Protein AF-0000000065840016 (afdb_homodimer)

Sequence (362 aa):
DKIPDFVVPGKCASVDRNKLWAEQTPNRNSYAGVWYQFALTNNPYQLIEKCVRNEYSFDGKQFVIKSTGIAYDGNLLKRNGKLYPNPFGEPHLSIDYENSFAAPLVILETDYSNYACLYSCIDYNFGYHSDFSFIFSRSANLADQYVKKCEAAFKNINVDTTRFVKTVQGSSCPYDTQKTLDKIPDFVVPGKCASVDRNKLWAEQTPNRNSYAGVWYQFALTNNPYQLIEKCVRNEYSFDGKQFVIKSTGIAYDGNLLKRNGKLYPNPFGEPHLSIDYENSFAAPLVILETDYSNYACLYSCIDYNFGYHSDFSFIFSRSANLADQYVKKCEAAFKNINVDTTRFVKTVQGSSCPYDTQKTL

Organism: Homarus gammarus (NCBI:txid6707)

Structure (mmCIF, N/CA/C/O backbone):
data_AF-0000000065840016-model_v1
#
loop_
_entity.id
_entity.type
_entity.pdbx_description
1 polymer 'Crustacyanin-C1 subunit'
#
loop_
_atom_site.group_PDB
_atom_site.id
_atom_site.type_symbol
_atom_site.label_atom_id
_atom_site.label_alt_id
_atom_site.label_comp_id
_atom_site.label_asym_id
_atom_site.label_entity_id
_atom_site.label_seq_id
_atom_site.pdbx_PDB_ins_code
_atom_site.Cartn_x
_atom_site.Cartn_y
_atom_site.Cartn_z
_atom_site.occupancy
_atom_site.B_iso_or_equiv
_atom_site.auth_seq_id
_atom_site.auth_comp_id
_atom_site.auth_asym_id
_atom_site.auth_atom_id
_atom_site.pdbx_PDB_model_num
ATOM 1 N N . ASP A 1 1 ? 23.859 -0.694 8.914 1 37.53 1 ASP A N 1
ATOM 2 C CA . ASP A 1 1 ? 23.625 0.747 8.93 1 37.53 1 ASP A CA 1
ATOM 3 C C . ASP A 1 1 ? 22.547 1.143 7.922 1 37.53 1 ASP A C 1
ATOM 5 O O . ASP A 1 1 ? 22.328 2.33 7.672 1 37.53 1 ASP A O 1
ATOM 9 N N . LYS A 1 2 ? 22.188 0.097 6.707 1 53.78 2 LYS A N 1
ATOM 10 C CA . LYS A 1 2 ? 21.641 0.191 5.359 1 53.78 2 LYS A CA 1
ATOM 11 C C . LYS A 1 2 ? 20.109 0.14 5.383 1 53.78 2 LYS A C 1
ATOM 13 O O . LYS A 1 2 ? 19.469 -0.022 4.34 1 53.78 2 LYS A O 1
ATOM 18 N N . ILE A 1 3 ? 19.484 -0.016 6.637 1 63.47 3 ILE A N 1
ATOM 19 C CA . ILE A 1 3 ? 18.031 -0.005 6.609 1 63.47 3 ILE A CA 1
ATOM 20 C C . ILE A 1 3 ? 17.531 1.427 6.438 1 63.47 3 ILE A C 1
ATOM 22 O O . ILE A 1 3 ? 17.953 2.334 7.148 1 63.47 3 ILE A O 1
ATOM 26 N N . PRO A 1 4 ? 16.625 1.56 5.488 1 73.5 4 PRO A N 1
ATOM 27 C CA . PRO A 1 4 ? 16.094 2.914 5.363 1 73.5 4 PRO A CA 1
ATOM 28 C C . PRO A 1 4 ? 15.508 3.441 6.672 1 73.5 4 PRO A C 1
ATOM 30 O O . PRO A 1 4 ? 15.008 2.662 7.484 1 73.5 4 PRO A O 1
ATOM 33 N N . ASP A 1 5 ? 15.602 4.734 6.906 1 75.12 5 ASP A N 1
ATOM 34 C CA . ASP A 1 5 ? 15.172 5.352 8.156 1 75.12 5 ASP A CA 1
ATOM 35 C C . ASP A 1 5 ? 13.664 5.215 8.352 1 75.12 5 ASP A C 1
ATOM 37 O O . ASP A 1 5 ? 13.156 5.41 9.461 1 75.12 5 ASP A O 1
ATOM 41 N N . PHE A 1 6 ? 12.984 4.887 7.297 1 79.5 6 PHE A N 1
ATOM 42 C CA . PHE A 1 6 ? 11.547 4.734 7.434 1 79.5 6 PHE A CA 1
ATOM 43 C C . PHE A 1 6 ? 11.188 3.326 7.898 1 79.5 6 PHE A C 1
ATOM 45 O O . PHE A 1 6 ? 10.031 3.041 8.195 1 79.5 6 PHE A O 1
ATOM 52 N N . VAL A 1 7 ? 12.133 2.48 7.938 1 78.75 7 VAL A N 1
ATOM 53 C CA . VAL A 1 7 ? 11.961 1.15 8.516 1 78.75 7 VAL A CA 1
ATOM 54 C C . VAL A 1 7 ? 12.492 1.137 9.945 1 78.75 7 VAL A C 1
ATOM 56 O O . VAL A 1 7 ? 13.68 1.376 10.18 1 78.75 7 VAL A O 1
ATOM 59 N N . VAL A 1 8 ? 11.625 0.932 10.852 1 81.38 8 VAL A N 1
ATOM 60 C CA . VAL A 1 8 ? 11.922 1.065 12.273 1 81.38 8 VAL A CA 1
ATOM 61 C C . VAL A 1 8 ? 11.664 -0.264 12.977 1 81.38 8 VAL A C 1
ATOM 63 O O . VAL A 1 8 ? 10.711 -0.972 12.656 1 81.38 8 VAL A O 1
ATOM 66 N N . PRO A 1 9 ? 12.5 -0.59 13.867 1 83.56 9 PRO A N 1
ATOM 67 C CA . PRO A 1 9 ? 12.266 -1.834 14.609 1 83.56 9 PRO A CA 1
ATOM 68 C C . PRO A 1 9 ? 10.992 -1.784 15.453 1 83.56 9 PRO A C 1
ATOM 70 O O . PRO A 1 9 ? 10.648 -0.729 15.992 1 83.56 9 PRO A O 1
ATOM 73 N N . GLY A 1 10 ? 10.398 -2.957 15.625 1 85.75 10 GLY A N 1
ATOM 74 C CA . GLY A 1 10 ? 9.195 -3.068 16.422 1 85.75 10 GLY A CA 1
ATOM 75 C C . GLY A 1 10 ? 7.922 -3.031 15.609 1 85.75 10 GLY A C 1
ATOM 76 O O . GLY A 1 10 ? 7.957 -3.209 14.391 1 85.75 10 GLY A O 1
ATOM 77 N N . LYS A 1 11 ? 6.777 -2.889 16.266 1 86.5 11 LYS A N 1
ATOM 78 C CA . LYS A 1 11 ? 5.461 -2.883 15.633 1 86.5 11 LYS A CA 1
ATOM 79 C C . LYS A 1 11 ? 4.887 -1.47 15.57 1 86.5 11 LYS A C 1
ATOM 81 O O . LYS A 1 11 ? 5.363 -0.571 16.266 1 86.5 11 LYS A O 1
ATOM 86 N N . CYS A 1 12 ? 3.965 -1.289 14.75 1 90.81 12 CYS A N 1
ATOM 87 C CA . CYS A 1 12 ? 3.254 -0.017 14.688 1 90.81 12 CYS A CA 1
ATOM 88 C C . CYS A 1 12 ? 2.729 0.386 16.062 1 90.81 12 CYS A C 1
ATOM 90 O O . CYS A 1 12 ? 2.357 -0.472 16.859 1 90.81 12 CYS A O 1
ATOM 92 N N . ALA A 1 13 ? 2.709 1.704 16.25 1 86.94 13 ALA A N 1
ATOM 93 C CA . ALA A 1 13 ? 2.158 2.26 17.484 1 86.94 13 ALA A CA 1
ATOM 94 C C . ALA A 1 13 ? 0.701 1.849 17.656 1 86.94 13 ALA A C 1
ATOM 96 O O . ALA A 1 13 ? -0.044 1.725 16.688 1 86.94 13 ALA A O 1
ATOM 97 N N . SER A 1 14 ? 0.405 1.699 18.906 1 87.38 14 SER A N 1
ATOM 98 C CA . SER A 1 14 ? -0.992 1.424 19.219 1 87.38 14 SER A CA 1
ATOM 99 C C . SER A 1 14 ? -1.82 2.705 19.234 1 87.38 14 SER A C 1
ATOM 101 O O . SER A 1 14 ? -1.507 3.648 19.953 1 87.38 14 SER A O 1
ATOM 103 N N . VAL A 1 15 ? -2.719 2.809 18.359 1 93.94 15 VAL A N 1
ATOM 104 C CA . VAL A 1 15 ? -3.633 3.943 18.281 1 93.94 15 VAL A CA 1
ATOM 105 C C . VAL A 1 15 ? -5.066 3.465 18.484 1 93.94 15 VAL A C 1
ATOM 107 O O . VAL A 1 15 ? -5.422 2.354 18.094 1 93.94 15 VAL A O 1
ATOM 110 N N . ASP A 1 16 ? -5.797 4.227 19.266 1 95 16 ASP A N 1
ATOM 111 C CA . ASP A 1 16 ? -7.211 3.904 19.438 1 95 16 ASP A CA 1
ATOM 112 C C . ASP A 1 16 ? -8.008 4.254 18.188 1 95 16 ASP A C 1
ATOM 114 O O . ASP A 1 16 ? -8.727 5.258 18.156 1 95 16 ASP A O 1
ATOM 118 N N . ARG A 1 17 ? -8.07 3.447 17.266 1 94.44 17 ARG A N 1
ATOM 119 C CA . ARG A 1 17 ? -8.664 3.699 15.953 1 94.44 17 ARG A CA 1
ATOM 120 C C . ARG A 1 17 ? -10.172 3.871 16.062 1 94.44 17 ARG A C 1
ATOM 122 O O . ARG A 1 17 ? -10.766 4.656 15.312 1 94.44 17 ARG A O 1
ATOM 129 N N . ASN A 1 18 ? -10.719 3.156 16.938 1 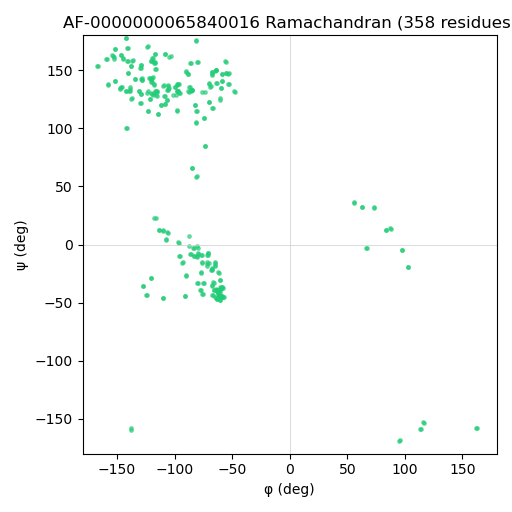96.25 18 ASN A N 1
ATOM 130 C CA . ASN A 1 18 ? -12.164 3.285 17.109 1 96.25 18 ASN A CA 1
ATOM 131 C C . ASN A 1 18 ? -12.555 4.68 17.578 1 96.25 18 ASN A C 1
ATOM 133 O O . ASN A 1 18 ? -13.484 5.285 17.062 1 96.25 18 ASN A O 1
ATOM 137 N N . LYS A 1 19 ? -11.867 5.137 18.531 1 96.88 19 LYS A N 1
ATOM 138 C CA . LYS A 1 19 ? -12.117 6.488 19.031 1 96.88 19 LYS A CA 1
ATOM 139 C C . LYS A 1 19 ? -11.906 7.527 17.938 1 96.88 19 LYS A C 1
ATOM 141 O O . LYS A 1 19 ? -12.742 8.406 17.734 1 96.88 19 LYS A O 1
ATOM 146 N N . LEU A 1 20 ? -10.82 7.395 17.266 1 96.5 20 LEU A N 1
ATOM 147 C CA . LEU A 1 20 ? -10.492 8.352 16.219 1 96.5 20 LEU A CA 1
ATOM 148 C C . LEU A 1 20 ? -11.531 8.312 15.102 1 96.5 20 LEU A C 1
ATOM 150 O O . LEU A 1 20 ? -11.906 9.352 14.562 1 96.5 20 LEU A O 1
ATOM 154 N N . TRP A 1 21 ? -11.961 7.117 14.781 1 96.06 21 TRP A N 1
ATOM 155 C CA . TRP A 1 21 ? -12.977 6.926 13.75 1 96.06 21 TRP A CA 1
ATOM 156 C C . TRP A 1 21 ? -14.281 7.613 14.133 1 96.06 21 TRP A C 1
ATOM 158 O O . TRP A 1 21 ? -14.883 8.312 13.312 1 96.06 21 TRP A O 1
ATOM 168 N N . ALA A 1 22 ? -14.656 7.48 15.336 1 96.38 22 ALA A N 1
ATOM 169 C CA . ALA A 1 22 ? -15.891 8.07 15.836 1 96.38 22 ALA A CA 1
ATOM 170 C C . ALA A 1 22 ? -15.812 9.602 15.828 1 96.38 22 ALA A C 1
ATOM 172 O O . ALA A 1 22 ? -16.812 10.281 15.602 1 96.38 22 ALA A O 1
ATOM 173 N N . GLU A 1 23 ? -14.695 10.102 16.031 1 95.06 23 GLU A N 1
ATOM 174 C CA . GLU A 1 23 ? -14.492 11.547 16.062 1 95.06 23 GLU A CA 1
ATOM 175 C C . GLU A 1 23 ? -14.469 12.133 14.656 1 95.06 23 GLU A C 1
ATOM 177 O O . GLU A 1 23 ? -14.992 13.227 14.43 1 95.06 23 GLU A O 1
ATOM 182 N N . GLN A 1 24 ? -13.867 11.43 13.773 1 93.44 24 GLN A N 1
ATOM 183 C CA . GLN A 1 24 ? -13.648 11.984 12.438 1 93.44 24 GLN A CA 1
ATOM 184 C C . GLN A 1 24 ? -14.914 11.867 11.586 1 93.44 24 GLN A C 1
ATOM 186 O O . GLN A 1 24 ? -15.148 12.688 10.703 1 93.44 24 GLN A O 1
ATOM 191 N N . THR A 1 25 ? -15.711 10.805 11.781 1 93.94 25 THR A N 1
ATOM 192 C CA . THR A 1 25 ? -16.797 10.445 10.875 1 93.94 25 THR A CA 1
ATOM 193 C C . THR A 1 25 ? -17.812 11.586 10.773 1 93.94 25 THR A C 1
ATOM 195 O O . THR A 1 25 ? -18.141 12.023 9.672 1 93.94 25 THR A O 1
ATOM 198 N N . PRO A 1 26 ? -18.219 12.227 11.867 1 94.44 26 PRO A N 1
ATOM 199 C CA . PRO A 1 26 ? -19.203 13.312 11.758 1 94.44 26 PRO A CA 1
ATOM 200 C C . PRO A 1 26 ? -18.578 14.609 11.25 1 94.44 26 PRO A C 1
ATOM 202 O O . PRO A 1 26 ? -19.312 15.547 10.906 1 94.44 26 PRO A O 1
ATOM 205 N N . ASN A 1 27 ? -17.281 14.68 11.148 1 95.62 27 ASN A N 1
ATOM 206 C CA . ASN A 1 27 ? -16.609 15.938 10.844 1 95.62 27 ASN A CA 1
ATOM 207 C C . ASN A 1 27 ? -15.93 15.891 9.484 1 95.62 27 ASN A C 1
ATOM 209 O O . ASN A 1 27 ? -15.094 16.75 9.172 1 95.62 27 ASN A O 1
ATOM 213 N N . ARG A 1 28 ? -16.203 14.922 8.664 1 95.25 28 ARG A N 1
ATOM 214 C CA . ARG A 1 28 ? -15.539 14.734 7.379 1 95.25 28 ARG A CA 1
ATOM 215 C C . ARG A 1 28 ? -15.742 15.945 6.473 1 95.25 28 ARG A C 1
ATOM 217 O O . ARG A 1 28 ? -14.82 16.359 5.773 1 95.25 28 ARG A O 1
ATOM 224 N N . ASN A 1 29 ? -16.922 16.5 6.551 1 96 29 ASN A N 1
ATOM 225 C CA . ASN A 1 29 ? -17.172 17.688 5.75 1 96 29 ASN A CA 1
ATOM 226 C C . ASN A 1 29 ? -16.266 18.844 6.172 1 96 29 ASN A C 1
ATOM 228 O O . ASN A 1 29 ? -15.797 19.609 5.328 1 96 29 ASN A O 1
ATOM 232 N N . SER A 1 30 ? -16.078 18.938 7.441 1 96.62 30 SER A N 1
ATOM 233 C CA . SER A 1 30 ? -15.258 20.031 7.965 1 96.62 30 SER A CA 1
ATOM 234 C C . SER A 1 30 ? -13.797 19.859 7.566 1 96.62 30 SER A C 1
ATOM 236 O O . SER A 1 30 ? -13.031 20.812 7.57 1 96.62 30 SER A O 1
ATOM 238 N N . TYR A 1 31 ? -13.414 18.672 7.258 1 97.62 31 TYR A N 1
ATOM 239 C CA . TYR A 1 31 ? -12.031 18.406 6.879 1 97.62 31 TYR A CA 1
ATOM 240 C C . TYR A 1 31 ? -11.766 18.859 5.445 1 97.62 31 TYR A C 1
ATOM 242 O O . TYR A 1 31 ? -10.617 19.094 5.062 1 97.62 31 TYR A O 1
ATOM 250 N N . ALA A 1 32 ? -12.797 18.938 4.652 1 97.81 32 ALA A N 1
ATOM 251 C CA . ALA A 1 32 ? -12.648 19.344 3.256 1 97.81 32 ALA A CA 1
ATOM 252 C C . ALA A 1 32 ? -11.969 20.703 3.152 1 97.81 32 ALA A C 1
ATOM 254 O O . ALA A 1 32 ? -11.953 21.469 4.117 1 97.81 32 ALA A O 1
ATOM 255 N N . GLY A 1 33 ? -11.367 20.984 1.983 1 97.88 33 GLY A N 1
ATOM 256 C CA . GLY A 1 33 ? -10.664 22.234 1.747 1 97.88 33 GLY A CA 1
ATOM 257 C C . GLY A 1 33 ? -9.164 22.047 1.583 1 97.88 33 GLY A C 1
ATOM 258 O O . GLY A 1 33 ? -8.703 20.953 1.249 1 97.88 33 GLY A O 1
ATOM 259 N N . VAL A 1 34 ? -8.453 23.125 1.812 1 98.25 34 VAL A N 1
ATOM 260 C CA . VAL A 1 34 ? -7.031 23.141 1.494 1 98.25 34 VAL A CA 1
ATOM 261 C C . VAL A 1 34 ? -6.215 22.906 2.764 1 98.25 34 VAL A C 1
ATOM 263 O O . VAL A 1 34 ? -6.516 23.469 3.816 1 98.25 34 VAL A O 1
ATOM 266 N N . TRP A 1 35 ? -5.258 22.078 2.645 1 98.56 35 TRP A N 1
ATOM 267 C CA . TRP A 1 35 ? -4.27 21.828 3.688 1 98.56 35 TRP A CA 1
ATOM 268 C C . TRP A 1 35 ? -2.852 21.922 3.133 1 98.56 35 TRP A C 1
ATOM 270 O O . TRP A 1 35 ? -2.531 21.297 2.117 1 98.56 35 TRP A O 1
ATOM 280 N N . TYR A 1 36 ? -2.012 22.703 3.807 1 98.62 36 TYR A N 1
ATOM 281 C CA . TYR A 1 36 ? -0.587 22.781 3.506 1 98.62 36 TYR A CA 1
ATOM 282 C C . TYR A 1 36 ? 0.213 21.844 4.402 1 98.62 36 TYR A C 1
ATOM 284 O O . TYR A 1 36 ? 0.02 21.828 5.621 1 98.62 36 TYR A O 1
ATOM 292 N N . GLN A 1 37 ? 1.059 21.078 3.734 1 98.69 37 GLN A N 1
ATOM 293 C CA . GLN A 1 37 ? 1.922 20.25 4.566 1 98.69 37 GLN A CA 1
ATOM 294 C C . GLN A 1 37 ? 2.959 21.094 5.301 1 98.69 37 GLN A C 1
ATOM 296 O O . GLN A 1 37 ? 3.721 21.828 4.676 1 98.69 37 GLN A O 1
ATOM 301 N N . PHE A 1 38 ? 2.977 21.016 6.609 1 98.44 38 PHE A N 1
ATOM 302 C CA . PHE A 1 38 ? 3.914 21.766 7.434 1 98.44 38 PHE A CA 1
ATOM 303 C C . PHE A 1 38 ? 5.188 20.953 7.676 1 98.44 38 PHE A C 1
ATOM 305 O O . PHE A 1 38 ? 6.293 21.484 7.566 1 98.44 38 PHE A O 1
ATOM 312 N N . ALA A 1 39 ? 4.984 19.703 7.973 1 98.12 39 ALA A N 1
ATOM 313 C CA . ALA A 1 39 ? 6.102 18.812 8.258 1 98.12 39 ALA A CA 1
ATOM 314 C C . ALA A 1 39 ? 5.691 17.344 8.078 1 98.12 39 ALA A C 1
ATOM 316 O O . ALA A 1 39 ? 4.5 17.031 8.07 1 98.12 39 ALA A O 1
ATOM 317 N N . LEU A 1 40 ? 6.672 16.5 7.895 1 97.62 40 LEU A N 1
ATOM 318 C CA . LEU A 1 40 ? 6.453 15.055 7.832 1 97.62 40 LEU A CA 1
ATOM 319 C C . LEU A 1 40 ? 7.703 14.297 8.273 1 97.62 40 LEU A C 1
ATOM 321 O O . LEU A 1 40 ? 8.789 14.875 8.359 1 97.62 40 LEU A O 1
ATOM 325 N N . THR A 1 41 ? 7.547 13.078 8.617 1 95.31 41 THR A N 1
ATOM 326 C CA . THR A 1 41 ? 8.695 12.18 8.695 1 95.31 41 THR A CA 1
ATOM 327 C C . THR A 1 41 ? 9.07 11.656 7.312 1 95.31 41 THR A C 1
ATOM 329 O O . THR A 1 41 ? 8.242 11.648 6.398 1 95.31 41 THR A O 1
ATOM 332 N N . ASN A 1 42 ? 10.297 11.242 7.156 1 90.81 42 ASN A N 1
ATOM 333 C CA . ASN A 1 42 ? 10.742 10.789 5.844 1 90.81 42 ASN A CA 1
ATOM 334 C C . ASN A 1 42 ? 9.75 9.805 5.227 1 90.81 42 ASN A C 1
ATOM 336 O O . ASN A 1 42 ? 9.32 8.859 5.883 1 90.81 42 ASN A O 1
ATOM 340 N N . ASN A 1 43 ? 9.445 10.094 3.986 1 91.81 43 ASN A N 1
ATOM 341 C CA . ASN A 1 43 ? 8.477 9.305 3.221 1 91.81 43 ASN A CA 1
ATOM 342 C C . ASN A 1 43 ? 8.914 9.156 1.767 1 91.81 43 ASN A C 1
ATOM 344 O O . ASN A 1 43 ? 8.656 10.031 0.941 1 91.81 43 ASN A O 1
ATOM 348 N N . PRO A 1 44 ? 9.492 8.023 1.42 1 86.75 44 PRO A N 1
ATOM 349 C CA . PRO A 1 44 ? 9.984 7.832 0.055 1 86.75 44 PRO A CA 1
ATOM 350 C C . PRO A 1 44 ? 8.859 7.684 -0.965 1 86.75 44 PRO A C 1
ATOM 352 O O . PRO A 1 44 ? 9.102 7.746 -2.174 1 86.75 44 PRO A O 1
ATOM 355 N N . TYR A 1 45 ? 7.621 7.594 -0.551 1 87.88 45 TYR A N 1
ATOM 356 C CA . TYR A 1 45 ? 6.488 7.402 -1.445 1 87.88 45 TYR A CA 1
ATOM 357 C C . TYR A 1 45 ? 5.871 8.734 -1.842 1 87.88 45 TYR A C 1
ATOM 359 O O . TYR A 1 45 ? 5.047 8.805 -2.758 1 87.88 45 TYR A O 1
ATOM 367 N N . GLN A 1 46 ? 6.223 9.766 -1.111 1 91.81 46 GLN A N 1
ATOM 368 C CA . GLN A 1 46 ? 5.727 11.086 -1.464 1 91.81 46 GLN A CA 1
ATOM 369 C C . GLN A 1 46 ? 6.574 11.719 -2.568 1 91.81 46 GLN A C 1
ATOM 371 O O . GLN A 1 46 ? 7.742 12.039 -2.355 1 91.81 46 GLN A O 1
ATOM 376 N N . LEU A 1 47 ? 5.965 12.039 -3.689 1 89.75 47 LEU A N 1
ATOM 377 C CA . LEU A 1 47 ? 6.688 12.492 -4.871 1 89.75 47 LEU A CA 1
ATOM 378 C C . LEU A 1 47 ? 6.844 14.008 -4.859 1 89.75 47 LEU A C 1
ATOM 380 O O . LEU A 1 47 ? 7.746 14.555 -5.504 1 89.75 47 LEU A O 1
ATOM 384 N N . ILE A 1 48 ? 5.898 14.688 -4.184 1 95.19 48 ILE A N 1
ATOM 385 C CA . ILE A 1 48 ? 5.988 16.141 -4.047 1 95.19 48 ILE A CA 1
ATOM 386 C C . ILE A 1 48 ? 6.816 16.5 -2.814 1 95.19 48 ILE A C 1
ATOM 388 O O . ILE A 1 48 ? 6.52 16.031 -1.709 1 95.19 48 ILE A O 1
ATOM 392 N N . GLU A 1 49 ? 7.758 17.375 -2.955 1 94.56 49 GLU A N 1
ATOM 393 C CA . GLU A 1 49 ? 8.727 17.641 -1.892 1 94.56 49 GLU A CA 1
ATOM 394 C C . GLU A 1 49 ? 8.508 19.016 -1.266 1 94.56 49 GLU A C 1
ATOM 396 O O . GLU A 1 49 ? 8.609 19.172 -0.047 1 94.56 49 GLU A O 1
ATOM 401 N N . LYS A 1 50 ? 8.328 19.969 -2.094 1 97.5 50 LYS A N 1
ATOM 402 C CA . LYS A 1 50 ? 8.156 21.344 -1.63 1 97.5 50 LYS A CA 1
ATOM 403 C C . LYS A 1 50 ? 6.789 21.891 -2.02 1 97.5 50 LYS A C 1
ATOM 405 O O . LYS A 1 50 ? 6.172 21.406 -2.971 1 97.5 50 LYS A O 1
ATOM 410 N N . CYS A 1 51 ? 6.363 22.891 -1.249 1 98.62 51 CYS A N 1
ATOM 411 C CA . CYS A 1 51 ? 5.121 23.594 -1.561 1 98.62 51 CYS A CA 1
ATOM 412 C C . CYS A 1 51 ? 3.957 22.609 -1.652 1 98.62 51 CYS A C 1
ATOM 414 O O . CYS A 1 51 ? 3.111 22.719 -2.541 1 98.62 51 CYS A O 1
ATOM 416 N N . VAL A 1 52 ? 3.99 21.594 -0.787 1 98.62 52 VAL A N 1
ATOM 417 C CA . VAL A 1 52 ? 2.961 20.547 -0.803 1 98.62 52 VAL A CA 1
ATOM 418 C C . VAL A 1 52 ? 1.622 21.156 -0.374 1 98.62 52 VAL A C 1
ATOM 420 O O . VAL A 1 52 ? 1.471 21.594 0.768 1 98.62 52 VAL A O 1
ATOM 423 N N . ARG A 1 53 ? 0.698 21.141 -1.203 1 98.62 53 ARG A N 1
ATOM 424 C CA . ARG A 1 53 ? -0.646 21.688 -1.043 1 98.62 53 ARG A CA 1
ATOM 425 C C . ARG A 1 53 ? -1.702 20.656 -1.435 1 98.62 53 ARG A C 1
ATOM 427 O O . ARG A 1 53 ? -1.716 20.172 -2.568 1 98.62 53 ARG A O 1
ATOM 434 N N . ASN A 1 54 ? -2.586 20.312 -0.542 1 98.62 54 ASN A N 1
ATOM 435 C CA . ASN A 1 54 ? -3.615 19.297 -0.768 1 98.62 54 ASN A CA 1
ATOM 436 C C . ASN A 1 54 ? -5.016 19.906 -0.717 1 98.62 54 ASN A C 1
ATOM 438 O O . ASN A 1 54 ? -5.359 20.609 0.237 1 98.62 54 ASN A O 1
ATOM 442 N N . GLU A 1 55 ? -5.762 19.656 -1.681 1 98.56 55 GLU A N 1
ATOM 443 C CA . GLU A 1 55 ? -7.172 20.031 -1.71 1 98.56 55 GLU A CA 1
ATOM 444 C C . GLU A 1 55 ? -8.07 18.812 -1.57 1 98.56 55 GLU A C 1
ATOM 446 O O . GLU A 1 55 ? -8.008 17.891 -2.385 1 98.56 55 GLU A O 1
ATOM 451 N N . TYR A 1 56 ? -8.859 18.844 -0.571 1 98.19 56 TYR A N 1
ATOM 452 C CA . TYR A 1 56 ? -9.789 17.75 -0.301 1 98.19 56 TYR A CA 1
ATOM 453 C C . TYR A 1 56 ? -11.219 18.156 -0.637 1 98.19 56 TYR A C 1
ATOM 455 O O . TYR A 1 56 ? -11.672 19.234 -0.235 1 98.19 56 TYR A O 1
ATOM 463 N N . SER A 1 57 ? -11.891 17.312 -1.326 1 97.62 57 SER A N 1
ATOM 464 C CA . SER A 1 57 ? -13.336 17.422 -1.521 1 97.62 57 SER A CA 1
ATOM 465 C C . SER A 1 57 ? -14.047 16.156 -1.061 1 97.62 57 SER A C 1
ATOM 467 O O . SER A 1 57 ? -13.672 15.047 -1.447 1 97.62 57 SER A O 1
ATOM 469 N N . PHE A 1 58 ? -15.062 16.375 -0.271 1 97.25 58 PHE A N 1
ATOM 470 C CA . PHE A 1 58 ? -15.836 15.242 0.23 1 97.25 58 PHE A CA 1
ATOM 471 C C . PHE A 1 58 ? -17.109 15.047 -0.594 1 97.25 58 PHE A C 1
ATOM 473 O O . PHE A 1 58 ? -17.891 15.977 -0.766 1 97.25 58 PHE A O 1
ATOM 480 N N . ASP A 1 59 ? -17.312 13.859 -1.044 1 96.06 59 ASP A N 1
ATOM 481 C CA . ASP A 1 59 ? -18.453 13.625 -1.926 1 96.06 59 ASP A CA 1
ATOM 482 C C . ASP A 1 59 ? -19.562 12.883 -1.198 1 96.06 59 ASP A C 1
ATOM 484 O O . ASP A 1 59 ? -20.516 12.391 -1.827 1 96.06 59 ASP A O 1
ATOM 488 N N . GLY A 1 60 ? -19.5 12.727 0.048 1 95.06 60 GLY A N 1
ATOM 489 C CA . GLY A 1 60 ? -20.484 12.016 0.84 1 95.06 60 GLY A CA 1
ATOM 490 C C . GLY A 1 60 ? -20.047 10.625 1.239 1 95.06 60 GLY A C 1
ATOM 491 O O . GLY A 1 60 ? -20.609 10.031 2.162 1 95.06 60 GLY A O 1
ATOM 492 N N . LYS A 1 61 ? -19.062 10.062 0.55 1 94.12 61 LYS A N 1
ATOM 493 C CA . LYS A 1 61 ? -18.594 8.711 0.824 1 94.12 61 LYS A CA 1
ATOM 494 C C . LYS A 1 61 ? -17.078 8.688 1.038 1 94.12 61 LYS A C 1
ATOM 496 O O . LYS A 1 61 ? -16.578 7.914 1.853 1 94.12 61 LYS A O 1
ATOM 501 N N . GLN A 1 62 ? -16.422 9.531 0.301 1 96.31 62 GLN A N 1
ATOM 502 C CA . GLN A 1 62 ? -14.969 9.586 0.308 1 96.31 62 GLN A CA 1
ATOM 503 C C . GLN A 1 62 ? -14.461 10.984 -0.035 1 96.31 62 GLN A C 1
ATOM 505 O O . GLN A 1 62 ? -15.234 11.844 -0.455 1 96.31 62 GLN A O 1
ATOM 510 N N . PHE A 1 63 ? -13.172 11.172 0.184 1 97.56 63 PHE A N 1
ATOM 511 C CA . PHE A 1 63 ? -12.523 12.398 -0.267 1 97.56 63 PHE A CA 1
ATOM 512 C C . PHE A 1 63 ? -11.836 12.18 -1.613 1 97.56 63 PHE A C 1
ATOM 514 O O . PHE A 1 63 ? -11.234 11.133 -1.85 1 97.56 63 PHE A O 1
ATOM 521 N N . VAL A 1 64 ? -12.008 13.172 -2.424 1 97.56 64 VAL A N 1
ATOM 522 C CA . VAL A 1 64 ? -11.141 13.336 -3.588 1 97.56 64 VAL A CA 1
ATOM 523 C C . VAL A 1 64 ? -10.031 14.336 -3.277 1 97.56 64 VAL A C 1
ATOM 525 O O . VAL A 1 64 ? -10.297 15.414 -2.73 1 97.56 64 VAL A O 1
ATOM 528 N N . ILE A 1 65 ? -8.812 13.945 -3.611 1 98.38 65 ILE A N 1
ATOM 529 C CA . ILE A 1 65 ? -7.664 14.766 -3.254 1 98.38 65 ILE A CA 1
ATOM 530 C C . ILE A 1 65 ? -6.969 15.258 -4.52 1 98.38 65 ILE A C 1
ATOM 532 O O . ILE A 1 65 ? -6.773 14.492 -5.469 1 98.38 65 ILE A O 1
ATOM 536 N N . LYS A 1 66 ? -6.68 16.453 -4.59 1 98.38 66 LYS A N 1
ATOM 537 C CA . LYS A 1 66 ? -5.723 17.016 -5.531 1 98.38 66 LYS A CA 1
ATOM 538 C C . LYS A 1 66 ? -4.508 17.594 -4.801 1 98.38 66 LYS A C 1
ATOM 540 O O . LYS A 1 66 ? -4.625 18.562 -4.059 1 98.38 66 LYS A O 1
ATOM 545 N N . SER A 1 67 ? -3.367 16.969 -4.984 1 98.38 67 SER A N 1
ATOM 546 C CA . SER A 1 67 ? -2.125 17.453 -4.383 1 98.38 67 SER A CA 1
ATOM 547 C C . SER A 1 67 ? -1.227 18.109 -5.422 1 98.38 67 SER A C 1
ATOM 549 O O . SER A 1 67 ? -1.064 17.594 -6.531 1 98.38 67 SER A O 1
ATOM 551 N N . THR A 1 68 ? -0.634 19.25 -5.078 1 98.62 68 THR A N 1
ATOM 552 C CA . THR A 1 68 ? 0.281 19.938 -5.973 1 98.62 68 THR A CA 1
ATOM 553 C C . THR A 1 68 ? 1.514 20.422 -5.215 1 98.62 68 THR A C 1
ATOM 555 O O . THR A 1 68 ? 1.477 20.578 -3.992 1 98.62 68 THR A O 1
ATOM 558 N N . GLY A 1 69 ? 2.578 20.656 -5.926 1 98.56 69 GLY A N 1
ATOM 559 C CA . GLY A 1 69 ? 3.83 21.188 -5.406 1 98.56 69 GLY A CA 1
ATOM 560 C C . GLY A 1 69 ? 5.004 20.953 -6.336 1 98.56 69 GLY A C 1
ATOM 561 O O . GLY A 1 69 ? 4.832 20.859 -7.551 1 98.56 69 GLY A O 1
ATOM 562 N N . ILE A 1 70 ? 6.184 21 -5.707 1 97.25 70 ILE A N 1
ATOM 563 C CA . ILE A 1 70 ? 7.414 20.859 -6.477 1 97.25 70 ILE A CA 1
ATOM 564 C C . ILE A 1 70 ? 8.055 19.5 -6.18 1 97.25 70 ILE A C 1
ATOM 566 O O . ILE A 1 70 ? 8.289 19.156 -5.02 1 97.25 70 ILE A O 1
ATOM 570 N N . ALA A 1 71 ? 8.344 18.766 -7.215 1 93.69 71 ALA A N 1
ATOM 571 C CA . ALA A 1 71 ? 8.945 17.438 -7.078 1 93.69 71 ALA A CA 1
ATOM 572 C C . ALA A 1 71 ? 10.453 17.547 -6.871 1 93.69 71 ALA A C 1
ATOM 574 O O . ALA A 1 71 ? 11.008 18.641 -6.875 1 93.69 71 ALA A O 1
ATOM 575 N N . TYR A 1 72 ? 11.016 16.391 -6.652 1 87.56 72 TYR A N 1
ATOM 576 C CA . TYR A 1 72 ? 12.445 16.312 -6.359 1 87.56 72 TYR A CA 1
ATOM 577 C C . TYR A 1 72 ? 13.273 16.859 -7.516 1 87.56 72 TYR A C 1
ATOM 579 O O . TYR A 1 72 ? 14.344 17.438 -7.305 1 87.56 72 TYR A O 1
ATOM 587 N N . ASP A 1 73 ? 12.789 16.734 -8.664 1 88 73 ASP A N 1
ATOM 588 C CA . ASP A 1 73 ? 13.531 17.188 -9.844 1 88 73 ASP A CA 1
ATOM 589 C C . ASP A 1 73 ? 13.328 18.672 -10.094 1 88 73 ASP A C 1
ATOM 591 O O . ASP A 1 73 ? 13.844 19.219 -11.07 1 88 73 ASP A O 1
ATOM 595 N N . GLY A 1 74 ? 12.516 19.297 -9.297 1 92.62 74 GLY A N 1
ATOM 596 C CA . GLY A 1 74 ? 12.312 20.734 -9.391 1 92.62 74 GLY A CA 1
ATOM 597 C C . GLY A 1 74 ? 11.078 21.109 -10.195 1 92.62 74 GLY A C 1
ATOM 598 O O . GLY A 1 74 ? 10.703 22.281 -10.25 1 92.62 74 GLY A O 1
ATOM 599 N N . ASN A 1 75 ? 10.438 20.125 -10.75 1 94.94 75 ASN A N 1
ATOM 600 C CA . ASN A 1 75 ? 9.281 20.391 -11.594 1 94.94 75 ASN A CA 1
ATOM 601 C C . ASN A 1 75 ? 7.988 20.438 -10.781 1 94.94 75 ASN A C 1
ATOM 603 O O . ASN A 1 75 ? 7.863 19.75 -9.773 1 94.94 75 ASN A O 1
ATOM 607 N N . LEU A 1 76 ? 7.062 21.297 -11.242 1 97.19 76 LEU A N 1
ATOM 608 C CA . LEU A 1 76 ? 5.719 21.281 -10.68 1 97.19 76 LEU A CA 1
ATOM 609 C C . LEU A 1 76 ? 5.027 19.953 -10.961 1 97.19 76 LEU A C 1
ATOM 611 O O . LEU A 1 76 ? 5.148 19.406 -12.062 1 97.19 76 LEU A O 1
ATOM 615 N N . LEU A 1 77 ? 4.324 19.484 -9.93 1 96.25 77 LEU A N 1
ATOM 616 C CA . LEU A 1 77 ? 3.67 18.188 -10.07 1 96.25 77 LEU A CA 1
ATOM 617 C C . LEU A 1 77 ? 2.27 18.234 -9.461 1 96.25 77 LEU A C 1
ATOM 619 O O . LEU A 1 77 ? 2.066 18.812 -8.391 1 96.25 77 LEU A O 1
ATOM 623 N N . LYS A 1 78 ? 1.329 17.703 -10.133 1 98.06 78 LYS A N 1
ATOM 624 C CA . LYS A 1 78 ? -0.02 17.438 -9.641 1 98.06 78 LYS A CA 1
ATOM 625 C C . LYS A 1 78 ? -0.265 15.945 -9.484 1 98.06 78 LYS A C 1
ATOM 627 O O . LYS A 1 78 ? 0.114 15.156 -10.344 1 98.06 78 LYS A O 1
ATOM 632 N N . ARG A 1 79 ? -0.87 15.57 -8.398 1 96.19 79 ARG A N 1
ATOM 633 C CA . ARG A 1 79 ? -1.274 14.195 -8.148 1 96.19 79 ARG A CA 1
ATOM 634 C C . ARG A 1 79 ? -2.742 14.117 -7.746 1 96.19 79 ARG A C 1
ATOM 636 O O . ARG A 1 79 ? -3.234 14.977 -7.008 1 96.19 79 ARG A O 1
ATOM 643 N N . ASN A 1 80 ? -3.371 13.109 -8.195 1 96.94 80 ASN A N 1
ATOM 644 C CA . ASN A 1 80 ? -4.746 12.82 -7.809 1 96.94 80 ASN A CA 1
ATOM 645 C C . ASN A 1 80 ? -4.82 11.648 -6.828 1 96.94 80 ASN A C 1
ATOM 647 O O . ASN A 1 80 ? -4.156 10.633 -7.023 1 96.94 80 ASN A O 1
ATOM 651 N N . GLY A 1 81 ? -5.594 11.859 -5.82 1 97.31 81 GLY A N 1
ATOM 652 C CA . GLY A 1 81 ? -5.719 10.82 -4.809 1 97.31 81 GLY A CA 1
ATOM 653 C C . GLY A 1 81 ? -7.133 10.688 -4.27 1 97.31 81 GLY A C 1
ATOM 654 O O . GLY A 1 81 ? -8.039 11.406 -4.699 1 97.31 81 GLY A O 1
ATOM 655 N N . LYS A 1 82 ? -7.281 9.734 -3.389 1 96.94 82 LYS A N 1
ATOM 656 C CA . LYS A 1 82 ? -8.516 9.477 -2.656 1 96.94 82 LYS A CA 1
ATOM 657 C C . LYS A 1 82 ? -8.234 9.109 -1.205 1 96.94 82 LYS A C 1
ATOM 659 O O . LYS A 1 82 ? -7.168 8.57 -0.894 1 96.94 82 LYS A O 1
ATOM 664 N N . LEU A 1 83 ? -9.086 9.477 -0.424 1 97 83 LEU A N 1
ATOM 665 C CA . LEU A 1 83 ? -9.18 9.039 0.966 1 97 83 LEU A CA 1
ATOM 666 C C . LEU A 1 83 ? -10.547 8.414 1.248 1 97 83 LEU A C 1
ATOM 668 O O . LEU A 1 83 ? -11.57 9.094 1.17 1 97 83 LEU A O 1
ATOM 672 N N . TYR A 1 84 ? -10.555 7.105 1.555 1 95.19 84 TYR A N 1
ATOM 673 C CA . TYR A 1 84 ? -11.828 6.402 1.659 1 95.19 84 TYR A CA 1
ATOM 674 C C . TYR A 1 84 ? -11.812 5.414 2.82 1 95.19 84 TYR A C 1
ATOM 676 O O . TYR A 1 84 ? -10.742 5.039 3.309 1 95.19 84 TYR A O 1
ATOM 684 N N . PRO A 1 85 ? -13.055 5.074 3.285 1 95.06 85 PRO A N 1
ATOM 685 C CA . PRO A 1 85 ? -13.117 4.066 4.348 1 95.06 85 PRO A CA 1
ATOM 686 C C . PRO A 1 85 ? -12.484 2.738 3.939 1 95.06 85 PRO A C 1
ATOM 688 O O . PRO A 1 85 ? -12.641 2.303 2.795 1 95.06 85 PRO A O 1
ATOM 691 N N . ASN A 1 86 ? -11.797 2.145 4.844 1 93.19 86 ASN A N 1
ATOM 692 C CA . ASN A 1 86 ? -11.156 0.859 4.586 1 93.19 86 ASN A CA 1
ATOM 693 C C . ASN A 1 86 ? -12.156 -0.168 4.059 1 93.19 86 ASN A C 1
ATOM 695 O O . ASN A 1 86 ? -13.25 -0.314 4.602 1 93.19 86 ASN A O 1
ATOM 699 N N . PRO A 1 87 ? -11.758 -0.874 3.133 1 90.12 87 PRO A N 1
ATOM 700 C CA . PRO A 1 87 ? -12.703 -1.779 2.48 1 90.12 87 PRO A CA 1
ATOM 701 C C . PRO A 1 87 ? -13.109 -2.951 3.371 1 90.12 87 PRO A C 1
ATOM 703 O O . PRO A 1 87 ? -14.086 -3.648 3.076 1 90.12 87 PRO A O 1
ATOM 706 N N . PHE A 1 88 ? -12.414 -3.211 4.406 1 92.94 88 PHE A N 1
ATOM 707 C CA . PHE A 1 88 ? -12.727 -4.324 5.293 1 92.94 88 PHE A CA 1
ATOM 708 C C . PHE A 1 88 ? -13.547 -3.848 6.488 1 92.94 88 PHE A C 1
ATOM 710 O O . PHE A 1 88 ? -13.805 -4.617 7.418 1 92.94 88 PHE A O 1
ATOM 717 N N . GLY A 1 89 ? -13.836 -2.588 6.48 1 92.19 89 GLY A N 1
ATOM 718 C CA . GLY A 1 89 ? -14.617 -2.045 7.578 1 92.19 89 GLY A CA 1
ATOM 719 C C . GLY A 1 89 ? -13.781 -1.696 8.797 1 92.19 89 GLY A C 1
ATOM 720 O O . GLY A 1 89 ? -14.312 -1.461 9.875 1 92.19 89 GLY A O 1
ATOM 721 N N . GLU A 1 90 ? -12.5 -1.692 8.594 1 92.69 90 GLU A N 1
ATOM 722 C CA . GLU A 1 90 ? -11.617 -1.272 9.68 1 92.69 90 GLU A CA 1
ATOM 723 C C . GLU A 1 90 ? -11.781 0.215 9.977 1 92.69 90 GLU A C 1
ATOM 725 O O . GLU A 1 90 ? -12.031 1.012 9.07 1 92.69 90 GLU A O 1
ATOM 730 N N . PRO A 1 91 ? -11.586 0.53 11.242 1 94.44 91 PRO A N 1
ATOM 731 C CA . PRO A 1 91 ? -11.867 1.91 11.648 1 94.44 91 PRO A CA 1
ATOM 732 C C . PRO A 1 91 ? -10.719 2.863 11.312 1 94.44 91 PRO A C 1
ATOM 734 O O . PRO A 1 91 ? -10.195 3.541 12.203 1 94.44 91 PRO A O 1
ATOM 737 N N . HIS A 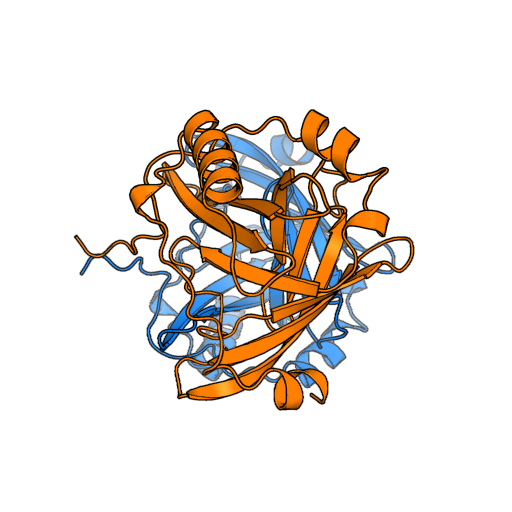1 92 ? -10.383 2.932 10.07 1 94.44 92 HIS A N 1
ATOM 738 C CA . HIS A 1 92 ? -9.422 3.9 9.555 1 94.44 92 HIS A CA 1
ATOM 739 C C . HIS A 1 92 ? -9.688 4.199 8.078 1 94.44 92 HIS A C 1
ATOM 741 O O . HIS A 1 92 ? -10.43 3.475 7.418 1 94.44 92 HIS A O 1
ATOM 747 N N . LEU A 1 93 ? -9.133 5.277 7.68 1 95.69 93 LEU A N 1
ATOM 748 C CA . LEU A 1 93 ? -9.188 5.613 6.262 1 95.69 93 LEU A CA 1
ATOM 749 C C . LEU A 1 93 ? -8.047 4.941 5.5 1 95.69 93 LEU A C 1
ATOM 751 O O . LEU A 1 93 ? -7.059 4.52 6.098 1 95.69 93 LEU A O 1
ATOM 755 N N . SER A 1 94 ? -8.234 4.742 4.207 1 95.19 94 SER A N 1
ATOM 756 C CA . SER A 1 94 ? -7.184 4.383 3.256 1 95.19 94 SER A CA 1
ATOM 757 C C . SER A 1 94 ? -6.828 5.559 2.355 1 95.19 94 SER A C 1
ATOM 759 O O . SER A 1 94 ? -7.703 6.148 1.719 1 95.19 94 SER A O 1
ATOM 761 N N . ILE A 1 95 ? -5.559 5.93 2.34 1 96.88 95 ILE A N 1
ATOM 762 C CA . ILE A 1 95 ? -5.082 6.961 1.424 1 96.88 95 ILE A CA 1
ATOM 763 C C . ILE A 1 95 ? -4.461 6.309 0.193 1 96.88 95 ILE A C 1
ATOM 765 O O . ILE A 1 95 ? -3.662 5.375 0.313 1 96.88 95 ILE A O 1
ATOM 769 N N . ASP A 1 96 ? -4.883 6.828 -0.923 1 94.56 96 ASP A N 1
ATOM 770 C CA . ASP A 1 96 ? -4.516 6.227 -2.203 1 94.56 96 ASP A CA 1
ATOM 771 C C . ASP A 1 96 ? -4.258 7.297 -3.258 1 94.56 96 ASP A C 1
ATOM 773 O O . ASP A 1 96 ? -5.043 8.242 -3.398 1 94.56 96 ASP A O 1
ATOM 777 N N . TYR A 1 97 ? -3.152 7.16 -3.971 1 94.56 97 TYR A N 1
ATOM 778 C CA . TYR A 1 97 ? -2.875 8.031 -5.105 1 94.56 97 TYR A CA 1
ATOM 779 C C . TYR A 1 97 ? -2.742 7.23 -6.395 1 94.56 97 TYR A C 1
ATOM 781 O O . TYR A 1 97 ? -2.48 6.027 -6.359 1 94.56 97 TYR A O 1
ATOM 789 N N . GLU A 1 98 ? -2.898 7.957 -7.461 1 91.19 98 GLU A N 1
ATOM 790 C CA . GLU A 1 98 ? -2.756 7.324 -8.766 1 91.19 98 GLU A CA 1
ATOM 791 C C . GLU A 1 98 ? -1.366 6.715 -8.938 1 91.19 98 GLU A C 1
ATOM 793 O O . GLU A 1 98 ? -0.365 7.324 -8.555 1 91.19 98 GLU A O 1
ATOM 798 N N . ASN A 1 99 ? -1.319 5.457 -9.461 1 83.5 99 ASN A N 1
ATOM 799 C CA . ASN A 1 99 ? -0.091 4.727 -9.758 1 83.5 99 ASN A CA 1
ATOM 800 C C . ASN A 1 99 ? 0.723 4.457 -8.492 1 83.5 99 ASN A C 1
ATOM 802 O O . ASN A 1 99 ? 1.952 4.531 -8.516 1 83.5 99 ASN A O 1
ATOM 806 N N . SER A 1 100 ? 0.059 4.273 -7.414 1 88.06 100 SER A N 1
ATOM 807 C CA . SER A 1 100 ? 0.7 4.055 -6.121 1 88.06 100 SER A CA 1
ATOM 808 C C . SER A 1 100 ? 0.003 2.947 -5.336 1 88.06 100 SER A C 1
ATOM 810 O O . SER A 1 100 ? -0.634 2.07 -5.926 1 88.06 100 SER A O 1
ATOM 812 N N . PHE A 1 101 ? 0.204 2.932 -4.051 1 89.81 101 PHE A N 1
ATOM 813 C CA . PHE A 1 101 ? -0.434 1.981 -3.148 1 89.81 101 PHE A CA 1
ATOM 814 C C . PHE A 1 101 ? -1.339 2.701 -2.156 1 89.81 101 PHE A C 1
ATOM 816 O O . PHE A 1 101 ? -1.181 3.9 -1.92 1 89.81 101 PHE A O 1
ATOM 823 N N . ALA A 1 102 ? -2.225 1.936 -1.686 1 93.19 102 ALA A N 1
ATOM 824 C CA . ALA A 1 102 ? -3.076 2.494 -0.637 1 93.19 102 ALA A CA 1
ATOM 825 C C . ALA A 1 102 ? -2.578 2.088 0.747 1 93.19 102 ALA A C 1
ATOM 827 O O . ALA A 1 102 ? -2.156 0.948 0.952 1 93.19 102 ALA A O 1
ATOM 828 N N . ALA A 1 103 ? -2.605 3.025 1.616 1 93.56 103 ALA A N 1
ATOM 829 C CA . ALA A 1 103 ? -2.109 2.777 2.967 1 93.56 103 ALA A CA 1
ATOM 830 C C . ALA A 1 103 ? -3.119 3.232 4.016 1 93.56 103 ALA A C 1
ATOM 832 O O . ALA A 1 103 ? -3.879 4.176 3.785 1 93.56 103 ALA A O 1
ATOM 833 N N . PRO A 1 104 ? -3.057 2.561 5.141 1 94.12 104 PRO A N 1
ATOM 834 C CA . PRO A 1 104 ? -3.941 3.016 6.219 1 94.12 104 PRO A CA 1
ATOM 835 C C . PRO A 1 104 ? -3.557 4.391 6.754 1 94.12 104 PRO A C 1
ATOM 837 O O . PRO A 1 104 ? -2.369 4.715 6.84 1 94.12 104 PRO A O 1
ATOM 840 N N . LEU A 1 105 ? -4.566 5.145 7.152 1 96.62 105 LEU A N 1
ATOM 841 C CA . LEU A 1 105 ? -4.344 6.496 7.652 1 96.62 105 LEU A CA 1
ATOM 842 C C . LEU A 1 105 ? -5.363 6.855 8.727 1 96.62 105 LEU A C 1
ATOM 844 O O . LEU A 1 105 ? -6.555 6.586 8.57 1 96.62 105 LEU A O 1
ATOM 848 N N . VAL A 1 106 ? -4.863 7.422 9.781 1 96.75 106 VAL A N 1
ATOM 849 C CA . VAL A 1 106 ? -5.754 7.953 10.805 1 96.75 106 VAL A CA 1
ATOM 850 C C . VAL A 1 106 ? -5.473 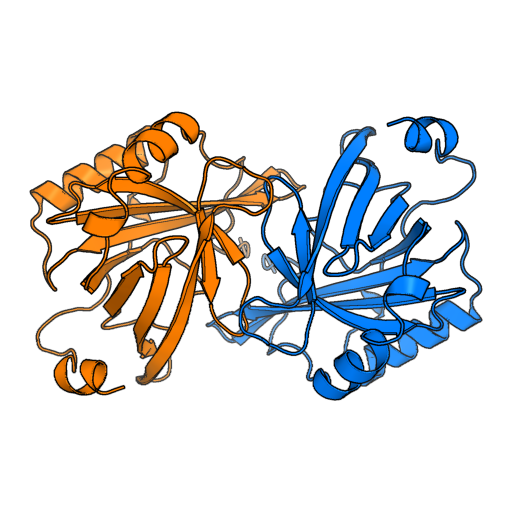9.438 11.016 1 96.75 106 VAL A C 1
ATOM 852 O O . VAL A 1 106 ? -4.332 9.891 10.875 1 96.75 106 VAL A O 1
ATOM 855 N N . ILE A 1 107 ? -6.488 10.18 11.258 1 97.62 107 ILE A N 1
ATOM 856 C CA . ILE A 1 107 ? -6.352 11.531 11.789 1 97.62 107 ILE A CA 1
ATOM 857 C C . ILE A 1 107 ? -6.145 11.477 13.305 1 97.62 107 ILE A C 1
ATOM 859 O O . ILE A 1 107 ? -7.102 11.281 14.055 1 97.62 107 ILE A O 1
ATOM 863 N N . LEU A 1 108 ? -4.988 11.695 13.711 1 97.5 108 LEU A N 1
ATOM 864 C CA . LEU A 1 108 ? -4.613 11.508 15.109 1 97.5 108 LEU A CA 1
ATOM 865 C C . LEU A 1 108 ? -5.148 12.641 15.977 1 97.5 108 LEU A C 1
ATOM 867 O O . LEU A 1 108 ? -5.602 12.406 17.094 1 97.5 108 LEU A O 1
ATOM 871 N N . GLU A 1 109 ? -5.02 13.867 15.445 1 97.38 109 GLU A N 1
ATOM 872 C CA . GLU A 1 109 ? -5.422 15.086 16.141 1 97.38 109 GLU A CA 1
ATOM 873 C C . GLU A 1 109 ? -5.68 16.234 15.172 1 97.38 109 GLU A C 1
ATOM 875 O O . GLU A 1 109 ? -4.945 16.391 14.195 1 97.38 109 GLU A O 1
ATOM 880 N N . THR A 1 110 ? -6.727 16.953 15.438 1 98.38 110 THR A N 1
ATOM 881 C CA . THR A 1 110 ? -7.062 18.094 14.602 1 98.38 110 THR A CA 1
ATOM 882 C C . THR A 1 110 ? -8.133 18.953 15.273 1 98.38 110 THR A C 1
ATOM 884 O O . THR A 1 110 ? -8.906 18.469 16.094 1 98.38 110 THR A O 1
ATOM 887 N N . ASP A 1 111 ? -8.109 20.203 14.922 1 97.62 111 ASP A N 1
ATOM 888 C CA . ASP A 1 111 ? -9.25 21.047 15.281 1 97.62 111 ASP A CA 1
ATOM 889 C C . ASP A 1 111 ? -10.094 21.375 14.047 1 97.62 111 ASP A C 1
ATOM 891 O O . ASP A 1 111 ? -11 22.203 14.117 1 97.62 111 ASP A O 1
ATOM 895 N N . TYR A 1 112 ? -9.711 20.781 12.883 1 96.88 112 TYR A N 1
ATOM 896 C CA . TYR A 1 112 ? -10.398 20.875 11.602 1 96.88 112 TYR A CA 1
ATOM 897 C C . TYR A 1 112 ? -10.328 22.297 11.055 1 96.88 112 TYR A C 1
ATOM 899 O O . TYR A 1 112 ? -10.703 22.562 9.914 1 96.88 112 TYR A O 1
ATOM 907 N N . SER A 1 113 ? -9.727 23.25 11.82 1 96.62 113 SER A N 1
ATOM 908 C CA . SER A 1 113 ? -9.734 24.656 11.398 1 96.62 113 SER A CA 1
ATOM 909 C C . SER A 1 113 ? -8.32 25.188 11.219 1 96.62 113 SER A C 1
ATOM 911 O O . SER A 1 113 ? -8.086 26.094 10.422 1 96.62 113 SER A O 1
ATOM 913 N N . ASN A 1 114 ? -7.43 24.625 11.977 1 97.75 114 ASN A N 1
ATOM 914 C CA . ASN A 1 114 ? -6.09 25.203 11.953 1 97.75 114 ASN A CA 1
ATOM 915 C C . ASN A 1 114 ? -5.039 24.156 11.586 1 97.75 114 ASN A C 1
ATOM 917 O O . ASN A 1 114 ? -4.121 24.438 10.812 1 97.75 114 ASN A O 1
ATOM 921 N N . TYR A 1 115 ? -5.191 22.969 12.188 1 98.62 115 TYR A N 1
ATOM 922 C CA . TYR A 1 115 ? -4.137 21.969 12.008 1 98.62 115 TYR A CA 1
ATOM 923 C C . TYR A 1 115 ? -4.719 20.562 11.945 1 98.62 115 TYR A C 1
ATOM 925 O O . TYR A 1 115 ? -5.855 20.344 12.367 1 98.62 115 TYR A O 1
ATOM 933 N N . ALA A 1 116 ? -4.004 19.656 11.414 1 98.62 116 ALA A N 1
ATOM 934 C CA . ALA A 1 116 ? -4.297 18.219 11.453 1 98.62 116 ALA A CA 1
ATOM 935 C C . ALA A 1 116 ? -3.014 17.406 11.516 1 98.62 116 ALA A C 1
ATOM 937 O O . ALA A 1 116 ? -2.045 17.688 10.812 1 98.62 116 ALA A O 1
ATOM 938 N N . CYS A 1 117 ? -2.949 16.406 12.359 1 98.5 117 CYS A N 1
ATOM 939 C CA . CYS A 1 117 ? -1.876 15.43 12.492 1 98.5 117 CYS A CA 1
ATOM 940 C C . CYS A 1 117 ? -2.342 14.047 12.047 1 98.5 117 CYS A C 1
ATOM 942 O O . CYS A 1 117 ? -3.283 13.492 12.609 1 98.5 117 CYS A O 1
ATOM 944 N N . LEU A 1 118 ? -1.698 13.562 11.094 1 98.44 118 LEU A N 1
ATOM 945 C CA . LEU A 1 118 ? -2.082 12.273 10.531 1 98.44 118 LEU A CA 1
ATOM 946 C C . LEU A 1 118 ? -0.978 11.242 10.734 1 98.44 118 LEU A C 1
ATOM 948 O O . LEU A 1 118 ? 0.203 11.594 10.797 1 98.44 118 LEU A O 1
ATOM 952 N N . TYR A 1 119 ? -1.398 10.008 10.828 1 97.06 119 TYR A N 1
ATOM 953 C CA . TYR A 1 119 ? -0.457 8.922 11.102 1 97.06 119 TYR A CA 1
ATOM 954 C C . TYR A 1 119 ? -0.787 7.691 10.266 1 97.06 119 TYR A C 1
ATOM 956 O O . TYR A 1 119 ? -1.956 7.324 10.133 1 97.06 119 TYR A O 1
ATOM 964 N N . SER A 1 120 ? 0.198 7.16 9.656 1 95.75 120 SER A N 1
ATOM 965 C CA . SER A 1 120 ? 0.129 5.914 8.906 1 95.75 120 SER A CA 1
ATOM 966 C C . SER A 1 120 ? 1.219 4.941 9.344 1 95.75 120 SER A C 1
ATOM 968 O O . SER A 1 120 ? 2.352 5.348 9.609 1 95.75 120 SER A O 1
ATOM 970 N N . CYS A 1 121 ? 0.849 3.668 9.398 1 93.5 121 CYS A N 1
ATOM 971 C CA . CYS A 1 121 ? 1.832 2.678 9.828 1 93.5 121 CYS A CA 1
ATOM 972 C C . CYS A 1 121 ? 1.53 1.314 9.211 1 93.5 121 CYS A C 1
ATOM 974 O O . CYS A 1 121 ? 0.369 0.914 9.125 1 93.5 121 CYS A O 1
ATOM 976 N N . ILE A 1 122 ? 2.578 0.605 8.812 1 87.31 122 ILE A N 1
ATOM 977 C CA . ILE A 1 122 ? 2.49 -0.739 8.25 1 87.31 122 ILE A CA 1
ATOM 978 C C . ILE A 1 122 ? 3.492 -1.655 8.953 1 87.31 122 ILE A C 1
ATOM 980 O O . ILE A 1 122 ? 4.68 -1.336 9.031 1 87.31 122 ILE A O 1
ATOM 984 N N . ASP A 1 123 ? 3.021 -2.795 9.352 1 84.12 123 ASP A N 1
ATOM 985 C CA . ASP A 1 123 ? 3.879 -3.791 9.984 1 84.12 123 ASP A CA 1
ATOM 986 C C . ASP A 1 123 ? 4.48 -4.738 8.945 1 84.12 123 ASP A C 1
ATOM 988 O O . ASP A 1 123 ? 3.828 -5.078 7.957 1 84.12 123 ASP A O 1
ATOM 992 N N . TYR A 1 124 ? 5.648 -5.203 9.242 1 79.31 124 TYR A N 1
ATOM 993 C CA . TYR A 1 124 ? 6.312 -6.242 8.461 1 79.31 124 TYR A CA 1
ATOM 994 C C . TYR A 1 124 ? 6.344 -7.559 9.227 1 79.31 124 TYR A C 1
ATOM 996 O O . TYR A 1 124 ? 6.145 -7.582 10.445 1 79.31 124 TYR A O 1
ATOM 1004 N N . ASN A 1 125 ? 6.609 -8.672 8.531 1 78.12 125 ASN A N 1
ATOM 1005 C CA . ASN A 1 125 ? 6.609 -10 9.133 1 78.12 125 ASN A CA 1
ATOM 1006 C C . ASN A 1 125 ? 7.914 -10.273 9.883 1 78.12 125 ASN A C 1
ATOM 1008 O O . ASN A 1 125 ? 8.07 -11.328 10.492 1 78.12 125 ASN A O 1
ATOM 1012 N N . PHE A 1 126 ? 8.93 -9.406 9.914 1 74.81 126 PHE A N 1
ATOM 1013 C CA . PHE A 1 126 ? 10.219 -9.688 10.531 1 74.81 126 PHE A CA 1
ATOM 1014 C C . PHE A 1 126 ? 10.469 -8.75 11.711 1 74.81 126 PHE A C 1
ATOM 1016 O O . PHE A 1 126 ? 11.617 -8.438 12.023 1 74.81 126 PHE A O 1
ATOM 1023 N N . GLY A 1 127 ? 9.438 -8.188 12.297 1 78.62 127 GLY A N 1
ATOM 1024 C CA . GLY A 1 127 ? 9.562 -7.418 13.531 1 78.62 127 GLY A CA 1
ATOM 1025 C C . GLY A 1 127 ? 9.883 -5.953 13.281 1 78.62 127 GLY A C 1
ATOM 1026 O O . GLY A 1 127 ? 10.375 -5.266 14.18 1 78.62 127 GLY A O 1
ATOM 1027 N N . TYR A 1 128 ? 9.734 -5.508 12.109 1 82.06 128 TYR A N 1
ATOM 1028 C CA . TYR A 1 128 ? 9.922 -4.109 11.742 1 82.06 128 TYR A CA 1
ATOM 1029 C C . TYR A 1 128 ? 8.625 -3.496 11.227 1 82.06 128 TYR A C 1
ATOM 1031 O O . TYR A 1 128 ? 7.656 -4.211 10.969 1 82.06 128 TYR A O 1
ATOM 1039 N N . HIS A 1 129 ? 8.602 -2.213 11.18 1 86.31 129 HIS A N 1
ATOM 1040 C CA . HIS A 1 129 ? 7.477 -1.502 10.586 1 86.31 129 HIS A CA 1
ATOM 1041 C C . HIS A 1 129 ? 7.93 -0.215 9.906 1 86.31 129 HIS A C 1
ATOM 1043 O O . HIS A 1 129 ? 9.07 0.214 10.086 1 86.31 129 HIS A O 1
ATOM 1049 N N . SER A 1 130 ? 7.09 0.295 9.086 1 87.38 130 SER A N 1
ATOM 1050 C CA . SER A 1 130 ? 7.234 1.646 8.555 1 87.38 130 SER A CA 1
ATOM 1051 C C . SER A 1 130 ? 6.098 2.547 9.023 1 87.38 130 SER A C 1
ATOM 1053 O O . SER A 1 130 ? 4.93 2.152 8.992 1 87.38 130 SER A O 1
ATOM 1055 N N . ASP A 1 131 ? 6.465 3.695 9.492 1 91.69 131 ASP A N 1
ATOM 1056 C CA . ASP A 1 131 ? 5.422 4.656 9.844 1 91.69 131 ASP A CA 1
ATOM 1057 C C . ASP A 1 131 ? 5.699 6.016 9.211 1 91.69 131 ASP A C 1
ATOM 1059 O O . ASP A 1 131 ? 6.844 6.344 8.898 1 91.69 131 ASP A O 1
ATOM 1063 N N . PHE A 1 132 ? 4.637 6.789 9 1 95.12 132 PHE A N 1
ATOM 1064 C CA . PHE A 1 132 ? 4.629 8.102 8.359 1 95.12 132 PHE A CA 1
ATOM 1065 C C . PHE A 1 132 ? 3.717 9.062 9.109 1 95.12 132 PHE A C 1
ATOM 1067 O O . PHE A 1 132 ? 2.533 8.773 9.305 1 95.12 132 PHE A O 1
ATOM 1074 N N . SER A 1 133 ? 4.32 10.117 9.445 1 96.88 133 SER A N 1
ATOM 1075 C CA . SER A 1 133 ? 3.602 11.133 10.211 1 96.88 133 SER A CA 1
ATOM 1076 C C . SER A 1 133 ? 3.559 12.461 9.461 1 96.88 133 SER A C 1
ATOM 1078 O O . SER A 1 133 ? 4.543 12.859 8.828 1 96.88 133 SER A O 1
ATOM 1080 N N . PHE A 1 134 ? 2.406 13.117 9.617 1 98.44 134 PHE A N 1
ATOM 1081 C CA . PHE A 1 134 ? 2.197 14.359 8.883 1 98.44 134 PHE A CA 1
ATOM 1082 C C . PHE A 1 134 ? 1.611 15.438 9.797 1 98.44 134 PHE A C 1
ATOM 1084 O O . PHE A 1 134 ? 0.747 15.148 10.625 1 98.44 134 PHE A O 1
ATOM 1091 N N . ILE A 1 135 ? 2.074 16.594 9.547 1 98.69 135 ILE A N 1
ATOM 1092 C CA . ILE A 1 135 ? 1.447 17.781 10.133 1 98.69 135 ILE A CA 1
ATOM 1093 C C . ILE A 1 135 ? 0.993 18.719 9.016 1 98.69 135 ILE A C 1
ATOM 1095 O O . ILE A 1 135 ? 1.793 19.125 8.164 1 98.69 135 ILE A O 1
ATOM 1099 N N . PHE A 1 136 ? -0.254 19.031 9.086 1 98.69 136 PHE A N 1
ATOM 1100 C CA . PHE A 1 136 ? -0.842 19.906 8.086 1 98.69 136 PHE A CA 1
ATOM 1101 C C . PHE A 1 136 ? -1.418 21.172 8.734 1 98.69 136 PHE A C 1
ATOM 1103 O O . PHE A 1 136 ? -1.73 21.156 9.93 1 98.69 136 PHE A O 1
ATOM 1110 N N . SER A 1 137 ? -1.525 22.156 7.898 1 98.44 137 SER A N 1
ATOM 1111 C CA . SER A 1 137 ? -2.076 23.438 8.32 1 98.44 137 SER A CA 1
ATOM 1112 C C . SER A 1 137 ? -3.025 24 7.266 1 98.44 137 SER A C 1
ATOM 1114 O O . SER A 1 137 ? -2.896 23.703 6.078 1 98.44 137 SER A O 1
ATOM 1116 N N . ARG A 1 138 ? -3.98 24.812 7.664 1 97.81 138 ARG A N 1
ATOM 1117 C CA . ARG A 1 138 ? -4.879 25.5 6.738 1 97.81 138 ARG A CA 1
ATOM 1118 C C . ARG A 1 138 ? -4.176 26.672 6.059 1 97.81 138 ARG A C 1
ATOM 1120 O O . ARG A 1 138 ? -4.652 27.188 5.047 1 97.81 138 ARG A O 1
ATOM 1127 N N . SER A 1 139 ? -3.076 27.062 6.617 1 94.62 139 SER A N 1
ATOM 1128 C CA . SER A 1 139 ? -2.264 28.125 6.051 1 94.62 139 SER A CA 1
ATOM 1129 C C . SER A 1 139 ? -0.837 27.656 5.785 1 94.62 139 SER A C 1
ATOM 1131 O O . SER A 1 139 ? -0.427 26.594 6.27 1 94.62 139 SER A O 1
ATOM 1133 N N . ALA A 1 140 ? -0.104 28.516 5.09 1 92.25 140 ALA A N 1
ATOM 1134 C CA . ALA A 1 140 ? 1.266 28.141 4.75 1 92.25 140 ALA A CA 1
ATOM 1135 C C . ALA A 1 140 ? 2.166 28.172 5.98 1 92.25 140 ALA A C 1
ATOM 1137 O O . ALA A 1 140 ? 3.266 27.625 5.969 1 92.25 140 ALA A O 1
ATOM 1138 N N . ASN A 1 141 ? 1.718 28.844 6.953 1 90.25 141 ASN A N 1
ATOM 1139 C CA . ASN A 1 141 ? 2.414 28.875 8.234 1 90.25 141 ASN A CA 1
ATOM 1140 C C . ASN A 1 141 ? 1.547 28.312 9.359 1 90.25 141 ASN A C 1
ATOM 1142 O O . ASN A 1 141 ? 0.32 28.422 9.312 1 90.25 141 ASN A O 1
ATOM 1146 N N . LEU A 1 142 ? 2.197 27.641 10.266 1 93.75 142 LEU A N 1
ATOM 1147 C CA . LEU A 1 142 ? 1.491 27.078 11.414 1 93.75 142 LEU A CA 1
ATOM 1148 C C . LEU A 1 142 ? 2.037 27.641 12.719 1 93.75 142 LEU A C 1
ATOM 1150 O O . LEU A 1 142 ? 3.248 27.625 12.953 1 93.75 142 LEU A O 1
ATOM 1154 N N . ALA A 1 143 ? 1.132 28.094 13.555 1 95.38 143 ALA A N 1
ATOM 1155 C CA . ALA A 1 143 ? 1.535 28.625 14.859 1 95.38 143 ALA A CA 1
ATOM 1156 C C . ALA A 1 143 ? 2.158 27.531 15.727 1 95.38 143 ALA A C 1
ATOM 1158 O O . ALA A 1 143 ? 1.725 26.375 15.695 1 95.38 143 ALA A O 1
ATOM 1159 N N . ASP A 1 144 ? 3.021 27.906 16.531 1 96.31 144 ASP A N 1
ATOM 1160 C CA . ASP A 1 144 ? 3.793 27 17.375 1 96.31 144 ASP A CA 1
ATOM 1161 C C . ASP A 1 144 ? 2.877 26.172 18.281 1 96.31 144 ASP A C 1
ATOM 1163 O O . ASP A 1 144 ? 3.168 25.016 18.578 1 96.31 144 ASP A O 1
ATOM 1167 N N . GLN A 1 145 ? 1.866 26.797 18.719 1 97.56 145 GLN A N 1
ATOM 1168 C CA . GLN A 1 145 ? 0.983 26.094 19.641 1 97.56 145 GLN A CA 1
ATOM 1169 C C . GLN A 1 145 ? 0.385 24.844 18.984 1 97.56 145 GLN A C 1
ATOM 1171 O O . GLN A 1 145 ? 0.189 23.828 19.641 1 97.56 145 GLN A O 1
ATOM 1176 N N . TYR A 1 146 ? 0.064 24.969 17.734 1 97.81 146 TYR A N 1
ATOM 1177 C CA . TYR A 1 146 ? -0.53 23.844 17.031 1 97.81 146 TYR A CA 1
ATOM 1178 C C . TYR A 1 146 ? 0.519 22.781 16.719 1 97.81 146 TYR A C 1
ATOM 1180 O O . TYR A 1 146 ? 0.219 21.578 16.719 1 97.81 146 TYR A O 1
ATOM 1188 N N . VAL A 1 147 ? 1.763 23.219 16.469 1 97.25 147 VAL A N 1
ATOM 1189 C CA . VAL A 1 147 ? 2.869 22.281 16.312 1 97.25 147 VAL A CA 1
ATOM 1190 C C . VAL A 1 147 ? 3.029 21.438 17.578 1 97.25 147 VAL A C 1
ATOM 1192 O O . VAL A 1 147 ? 3.152 20.219 17.5 1 97.25 147 VAL A O 1
ATOM 1195 N N . LYS A 1 148 ? 2.979 22.094 18.672 1 97.5 148 LYS A N 1
ATOM 1196 C CA . LYS A 1 148 ? 3.139 21.422 19.953 1 97.5 148 LYS A CA 1
ATOM 1197 C C . LYS A 1 148 ? 2.006 20.422 20.203 1 97.5 148 LYS A C 1
ATOM 1199 O O . LYS A 1 148 ? 2.221 19.359 20.797 1 97.5 148 LYS A O 1
ATOM 1204 N N . LYS A 1 149 ? 0.824 20.797 19.797 1 98.19 149 LYS A N 1
ATOM 1205 C CA . LYS A 1 149 ? -0.306 19.891 19.938 1 98.19 149 LYS A CA 1
ATOM 1206 C C . LYS A 1 149 ? -0.086 18.609 19.141 1 98.19 149 LYS A C 1
ATOM 1208 O O . LYS A 1 149 ? -0.33 17.5 19.641 1 98.19 149 LYS A O 1
ATOM 1213 N N . CYS A 1 150 ? 0.365 18.766 17.938 1 98.31 150 CYS A N 1
ATOM 1214 C CA . CYS A 1 150 ? 0.655 17.609 17.109 1 98.31 150 CYS A CA 1
ATOM 1215 C C . CYS A 1 150 ? 1.79 16.781 17.719 1 98.31 150 CYS A C 1
ATOM 1217 O O . CYS A 1 150 ? 1.695 15.555 17.797 1 98.31 150 CYS A O 1
ATOM 1219 N N . GLU A 1 151 ? 2.854 17.453 18.141 1 97.44 151 GLU A N 1
ATOM 1220 C CA . GLU A 1 151 ? 3.98 16.75 18.75 1 97.44 151 GLU A CA 1
ATOM 1221 C C . GLU A 1 151 ? 3.537 15.938 19.953 1 97.44 151 GLU A C 1
ATOM 1223 O O . GLU A 1 151 ? 3.963 14.797 20.125 1 97.44 151 GLU A O 1
ATOM 1228 N N . ALA A 1 152 ? 2.76 16.531 20.766 1 97.94 152 ALA A N 1
ATOM 1229 C CA . ALA A 1 152 ? 2.25 15.844 21.938 1 97.94 152 ALA A CA 1
ATOM 1230 C C . ALA A 1 152 ? 1.444 14.609 21.547 1 97.94 152 ALA A C 1
ATOM 1232 O O . ALA A 1 152 ? 1.565 13.547 22.172 1 97.94 152 ALA A O 1
ATOM 1233 N N . ALA A 1 153 ? 0.595 14.742 20.562 1 97.62 153 ALA A N 1
ATOM 1234 C CA . ALA A 1 153 ? -0.206 13.617 20.078 1 97.62 153 ALA A CA 1
ATOM 1235 C C . ALA A 1 153 ? 0.685 12.477 19.609 1 97.62 153 ALA A C 1
ATOM 1237 O O . ALA A 1 153 ? 0.431 11.312 19.922 1 97.62 153 ALA A O 1
ATOM 1238 N N . PHE A 1 154 ? 1.711 12.742 18.859 1 97.06 154 PHE A N 1
ATOM 1239 C CA . PHE A 1 154 ? 2.631 11.727 18.359 1 97.06 154 PHE A CA 1
ATOM 1240 C C . PHE A 1 154 ? 3.424 11.102 19.5 1 97.06 154 PHE A C 1
ATOM 1242 O O . PHE A 1 154 ? 3.65 9.891 19.5 1 97.06 154 PHE A O 1
ATOM 1249 N N . LYS A 1 155 ? 3.908 11.922 20.438 1 96.44 155 LYS A N 1
ATOM 1250 C CA . LYS A 1 155 ? 4.625 11.406 21.594 1 96.44 155 LYS A CA 1
ATOM 1251 C C . LYS A 1 155 ? 3.762 10.438 22.391 1 96.44 155 LYS A C 1
ATOM 1253 O O . LYS A 1 155 ? 4.258 9.422 22.891 1 96.44 155 LYS A O 1
ATOM 1258 N N . ASN A 1 156 ? 2.529 10.734 22.453 1 96.38 156 ASN A N 1
ATOM 1259 C CA . ASN A 1 156 ? 1.594 9.891 23.203 1 96.38 156 ASN A CA 1
ATOM 1260 C C . ASN A 1 156 ? 1.514 8.484 22.609 1 96.38 156 ASN A C 1
ATOM 1262 O O . ASN A 1 156 ? 1.134 7.543 23.312 1 96.38 156 ASN A O 1
ATOM 1266 N N . ILE A 1 157 ? 1.841 8.352 21.391 1 94.62 157 ILE A N 1
ATOM 1267 C CA . ILE A 1 157 ? 1.813 7.023 20.781 1 94.62 157 ILE A CA 1
ATOM 1268 C C . ILE A 1 157 ? 3.24 6.555 20.5 1 94.62 157 ILE A C 1
ATOM 1270 O O . ILE A 1 157 ? 3.455 5.656 19.688 1 94.62 157 ILE A O 1
ATOM 1274 N N . A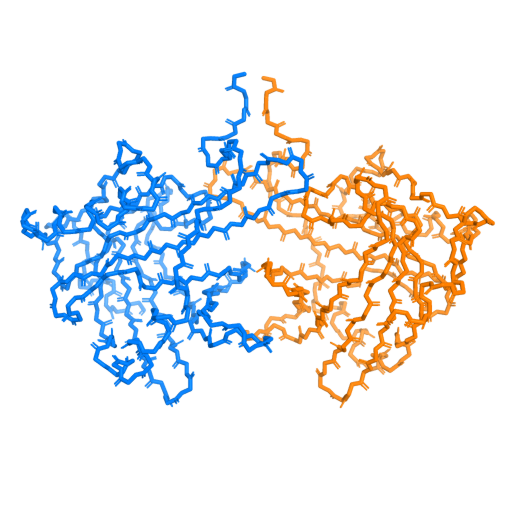SN A 1 158 ? 4.191 7.242 21.031 1 91.88 158 ASN A N 1
ATOM 1275 C CA . ASN A 1 158 ? 5.602 6.871 21.047 1 91.88 158 ASN A CA 1
ATOM 1276 C C . ASN A 1 158 ? 6.234 7.035 19.656 1 91.88 158 ASN A C 1
ATOM 1278 O O . ASN A 1 158 ? 7.059 6.215 19.25 1 91.88 158 ASN A O 1
ATOM 1282 N N . VAL A 1 159 ? 5.766 7.957 18.953 1 92.25 159 VAL A N 1
ATOM 1283 C CA . VAL A 1 159 ? 6.441 8.352 17.719 1 92.25 159 VAL A CA 1
ATOM 1284 C C . VAL A 1 159 ? 7.547 9.359 18.031 1 92.25 159 VAL A C 1
ATOM 1286 O O . VAL A 1 159 ? 7.336 10.305 18.797 1 92.25 159 VAL A O 1
ATOM 1289 N N . ASP A 1 160 ? 8.672 9.133 17.484 1 91.56 160 ASP A N 1
ATOM 1290 C CA . ASP A 1 160 ? 9.812 10.023 17.672 1 91.56 160 ASP A CA 1
ATOM 1291 C C . ASP A 1 160 ? 9.648 11.312 16.859 1 91.56 160 ASP A C 1
ATOM 1293 O O . ASP A 1 160 ? 9.898 11.328 15.648 1 91.56 160 ASP A O 1
ATOM 1297 N N . THR A 1 161 ? 9.414 12.398 17.484 1 94.69 161 THR A N 1
ATOM 1298 C CA . THR A 1 161 ? 9.078 13.641 16.797 1 94.69 161 THR A CA 1
ATOM 1299 C C . THR A 1 161 ? 10.336 14.32 16.266 1 94.69 161 THR A C 1
ATOM 1301 O O . THR A 1 161 ? 10.25 15.258 15.461 1 94.69 161 THR A O 1
ATOM 1304 N N . THR A 1 162 ? 11.539 13.867 16.641 1 94.25 162 THR A N 1
ATOM 1305 C CA . THR A 1 162 ? 12.781 14.445 16.125 1 94.25 162 THR A CA 1
ATOM 1306 C C . THR A 1 162 ? 12.984 14.062 14.656 1 94.25 162 THR A C 1
ATOM 1308 O O . THR A 1 162 ? 13.828 14.633 13.977 1 94.25 162 THR A O 1
ATOM 1311 N N . ARG A 1 163 ? 12.156 13.172 14.188 1 93.56 163 ARG A N 1
ATOM 1312 C CA . ARG A 1 163 ? 12.273 12.695 12.812 1 93.56 163 ARG A CA 1
ATOM 1313 C C . ARG A 1 163 ? 11.578 13.648 11.844 1 93.56 163 ARG A C 1
ATOM 1315 O O . ARG A 1 163 ? 11.734 13.523 10.625 1 93.56 163 ARG A O 1
ATOM 1322 N N . PHE A 1 164 ? 10.82 14.609 12.359 1 96.38 164 PHE A N 1
ATOM 1323 C CA . PHE A 1 164 ? 10.062 15.5 11.484 1 96.38 164 PHE A CA 1
ATOM 1324 C C . PHE A 1 164 ? 10.992 16.438 10.734 1 96.38 164 PHE A C 1
ATOM 1326 O O . PHE A 1 164 ? 11.961 16.953 11.297 1 96.38 164 PHE A O 1
ATOM 1333 N N . VAL A 1 165 ? 10.703 16.609 9.562 1 96.38 165 VAL A N 1
ATOM 1334 C CA . VAL A 1 165 ? 11.344 17.609 8.703 1 96.38 165 VAL A CA 1
ATOM 1335 C C . VAL A 1 165 ? 10.312 18.609 8.211 1 96.38 165 VAL A C 1
ATOM 1337 O O . VAL A 1 165 ? 9.258 18.219 7.691 1 96.38 165 VAL A O 1
ATOM 1340 N N . LYS A 1 166 ? 10.617 19.828 8.383 1 96.88 166 LYS A N 1
ATOM 1341 C CA . LYS A 1 166 ? 9.711 20.859 7.914 1 96.88 166 LYS A CA 1
ATOM 1342 C C . LYS A 1 166 ? 9.656 20.906 6.391 1 96.88 166 LYS A C 1
ATOM 1344 O O . LYS A 1 166 ? 10.695 20.797 5.727 1 96.88 166 LYS A O 1
ATOM 1349 N N . THR A 1 167 ? 8.469 21.031 5.887 1 97.69 167 THR A N 1
ATOM 1350 C CA . THR A 1 167 ? 8.273 21.172 4.449 1 97.69 167 THR A CA 1
ATOM 1351 C C . THR A 1 167 ? 8.414 22.625 4.027 1 97.69 167 THR A C 1
ATOM 1353 O O . THR A 1 167 ? 7.848 23.516 4.664 1 97.69 167 THR A O 1
ATOM 1356 N N . VAL A 1 168 ? 9.156 22.906 2.986 1 97.31 168 VAL A N 1
ATOM 1357 C CA . VAL A 1 168 ? 9.297 24.25 2.471 1 97.31 168 VAL A CA 1
ATOM 1358 C C . VAL A 1 168 ? 7.938 24.797 2.037 1 97.31 168 VAL A C 1
ATOM 1360 O O . VAL A 1 168 ? 7.23 24.156 1.254 1 97.31 168 VAL A O 1
ATOM 1363 N N . GLN A 1 169 ? 7.547 25.922 2.553 1 97.81 169 GLN A N 1
ATOM 1364 C CA . GLN A 1 169 ? 6.324 26.656 2.24 1 97.81 169 GLN A CA 1
ATOM 1365 C C . GLN A 1 169 ? 6.574 28.156 2.205 1 97.81 169 GLN A C 1
ATOM 1367 O O . GLN A 1 169 ? 7.645 28.625 2.604 1 97.81 169 GLN A O 1
ATOM 1372 N N . GLY A 1 170 ? 5.602 28.906 1.715 1 95 170 GLY A N 1
ATOM 1373 C CA . GLY A 1 170 ? 5.684 30.359 1.844 1 95 170 GLY A CA 1
ATOM 1374 C C . GLY A 1 170 ? 5.789 31.062 0.509 1 95 170 GLY A C 1
ATOM 1375 O O . GLY A 1 170 ? 5.32 30.562 -0.511 1 95 170 GLY A O 1
ATOM 1376 N N . SER A 1 171 ? 6.371 32.156 0.584 1 92.81 171 SER A N 1
ATOM 1377 C CA . SER A 1 171 ? 6.312 33.125 -0.526 1 92.81 171 SER A CA 1
ATOM 1378 C C . SER A 1 171 ? 7.062 32.594 -1.743 1 92.81 171 SER A C 1
ATOM 1380 O O . SER A 1 171 ? 6.809 33 -2.871 1 92.81 171 SER A O 1
ATOM 1382 N N . SER A 1 172 ? 7.949 31.672 -1.575 1 94.88 172 SER A N 1
ATOM 1383 C CA . SER A 1 172 ? 8.695 31.125 -2.703 1 94.88 172 SER A CA 1
ATOM 1384 C C . SER A 1 172 ? 7.875 30.094 -3.459 1 94.88 172 SER A C 1
ATOM 1386 O O . SER A 1 172 ? 8.266 29.641 -4.539 1 94.88 172 SER A O 1
ATOM 1388 N N . CYS A 1 173 ? 6.73 29.75 -2.91 1 98 173 CYS A N 1
ATOM 1389 C CA . CYS A 1 173 ? 5.891 28.734 -3.525 1 98 173 CYS A CA 1
ATOM 1390 C C . CYS A 1 173 ? 4.957 29.344 -4.562 1 98 173 CYS A C 1
ATOM 1392 O O . CYS A 1 173 ? 4.332 30.375 -4.309 1 98 173 CYS A O 1
ATOM 1394 N N . PRO A 1 174 ? 4.859 28.703 -5.688 1 97.75 174 PRO A N 1
ATOM 1395 C CA . PRO A 1 174 ? 3.988 29.234 -6.742 1 97.75 174 PRO A CA 1
ATOM 1396 C C . PRO A 1 174 ? 2.531 28.797 -6.574 1 97.75 174 PRO A C 1
ATOM 1398 O O . PRO A 1 174 ? 1.96 28.172 -7.473 1 97.75 174 PRO A O 1
ATOM 1401 N N . TYR A 1 175 ? 1.844 29.203 -5.574 1 97.19 175 TYR A N 1
ATOM 1402 C CA . TYR A 1 175 ? 0.506 28.75 -5.219 1 97.19 175 TYR A CA 1
ATOM 1403 C C . TYR A 1 175 ? -0.496 29.078 -6.316 1 97.19 175 TYR A C 1
ATOM 1405 O O . TYR A 1 175 ? -1.398 28.297 -6.602 1 97.19 175 TYR A O 1
ATOM 1413 N N . ASP A 1 176 ? -0.391 30.25 -6.914 1 96.62 176 ASP A N 1
ATOM 1414 C CA . ASP A 1 176 ? -1.333 30.656 -7.957 1 96.62 176 ASP A CA 1
ATOM 1415 C C . ASP A 1 176 ? -1.248 29.719 -9.156 1 96.62 176 ASP A C 1
ATOM 1417 O O . ASP A 1 176 ? -2.271 29.344 -9.734 1 96.62 176 ASP A O 1
ATOM 1421 N N . THR A 1 177 ? -0.028 29.391 -9.5 1 97.56 177 THR A N 1
ATOM 1422 C CA . THR A 1 177 ? 0.159 28.438 -10.586 1 97.56 177 THR A CA 1
ATOM 1423 C C . THR A 1 177 ? -0.369 27.062 -10.188 1 97.56 177 THR A C 1
ATOM 1425 O O . THR A 1 177 ? -1.009 26.375 -10.992 1 97.56 177 THR A O 1
ATOM 1428 N N . GLN A 1 178 ? -0.15 26.672 -8.945 1 97.31 178 GLN A N 1
ATOM 1429 C CA . GLN A 1 178 ? -0.599 25.375 -8.445 1 97.31 178 GLN A CA 1
ATOM 1430 C C . GLN A 1 178 ? -2.117 25.25 -8.531 1 97.31 178 GLN A C 1
ATOM 1432 O O . GLN A 1 178 ? -2.643 24.188 -8.867 1 97.31 178 GLN A O 1
ATOM 1437 N N . LYS A 1 179 ? -2.811 26.297 -8.211 1 95.25 179 LYS A N 1
ATOM 1438 C CA . LYS A 1 179 ? -4.27 26.297 -8.18 1 95.25 179 LYS A CA 1
ATOM 1439 C C . LYS A 1 179 ? -4.852 26.078 -9.578 1 95.25 179 LYS A C 1
ATOM 1441 O O . LYS A 1 179 ? -6.016 25.703 -9.719 1 95.25 179 LYS A O 1
ATOM 1446 N N . THR A 1 180 ? -4.055 26.297 -10.594 1 94.75 180 THR A N 1
ATOM 1447 C CA . THR A 1 180 ? -4.555 26.188 -11.961 1 94.75 180 THR A CA 1
ATOM 1448 C C . THR A 1 180 ? -4.273 24.812 -12.539 1 94.75 180 THR A C 1
ATOM 1450 O O . THR A 1 180 ? -4.707 24.5 -13.648 1 94.75 180 THR A O 1
ATOM 1453 N N . LEU A 1 181 ? -3.494 24.062 -11.859 1 92.25 181 LEU A N 1
ATOM 1454 C CA . LEU A 1 181 ? -3.18 22.719 -12.336 1 92.25 181 LEU A CA 1
ATOM 1455 C C . LEU A 1 181 ? -4.398 21.812 -12.25 1 92.25 181 LEU A C 1
ATOM 1457 O O . LEU A 1 181 ? -5.188 21.922 -11.305 1 92.25 181 LEU A O 1
ATOM 1461 N N . ASP B 1 1 ? 25.422 -1.434 2.754 1 37.16 1 ASP B N 1
ATOM 1462 C CA . ASP B 1 1 ? 25.109 -2.801 2.344 1 37.16 1 ASP B CA 1
ATOM 1463 C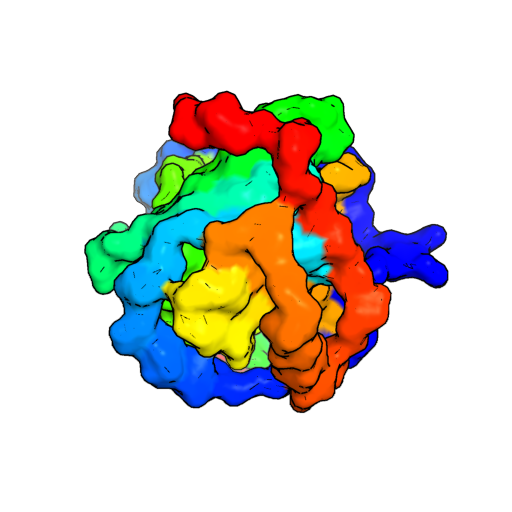 C . ASP B 1 1 ? 23.656 -3.143 2.615 1 37.16 1 ASP B C 1
ATOM 1465 O O . ASP B 1 1 ? 23.25 -4.301 2.5 1 37.16 1 ASP B O 1
ATOM 1469 N N . LYS B 1 2 ? 22.812 -2.273 3.707 1 52.91 2 LYS B N 1
ATOM 1470 C CA . LYS B 1 2 ? 21.703 -2.52 4.621 1 52.91 2 LYS B CA 1
ATOM 1471 C C . LYS B 1 2 ? 20.359 -2.299 3.926 1 52.91 2 LYS B C 1
ATOM 1473 O O . LYS B 1 2 ? 19.328 -2.105 4.586 1 52.91 2 LYS B O 1
ATOM 1478 N N . ILE B 1 3 ? 20.344 -2.053 2.539 1 62.88 3 ILE B N 1
ATOM 1479 C CA . ILE B 1 3 ? 19.031 -1.932 1.929 1 62.88 3 ILE B CA 1
ATOM 1480 C C . ILE B 1 3 ? 18.375 -3.307 1.838 1 62.88 3 ILE B C 1
ATOM 1482 O O . ILE B 1 3 ? 18.984 -4.266 1.365 1 62.88 3 ILE B O 1
ATOM 1486 N N . PRO B 1 4 ? 17.141 -3.348 2.287 1 73.12 4 PRO B N 1
ATOM 1487 C CA . PRO B 1 4 ? 16.484 -4.645 2.139 1 73.12 4 PRO B CA 1
ATOM 1488 C C . PRO B 1 4 ? 16.484 -5.145 0.698 1 73.12 4 PRO B C 1
ATOM 1490 O O . PRO B 1 4 ? 16.453 -4.344 -0.24 1 73.12 4 PRO B O 1
ATOM 1493 N N . ASP B 1 5 ? 16.547 -6.457 0.489 1 74.75 5 ASP B N 1
ATOM 1494 C CA . ASP B 1 5 ? 16.656 -7.062 -0.835 1 74.75 5 ASP B CA 1
ATOM 1495 C C . ASP B 1 5 ? 15.406 -6.793 -1.667 1 74.75 5 ASP B C 1
ATOM 1497 O O . ASP B 1 5 ? 15.414 -6.969 -2.887 1 74.75 5 ASP B O 1
ATOM 1501 N N . PHE B 1 6 ? 14.375 -6.367 -1.01 1 79.31 6 PHE B N 1
ATOM 1502 C CA . PHE B 1 6 ? 13.156 -6.082 -1.759 1 79.31 6 PHE B CA 1
ATOM 1503 C C . PHE B 1 6 ? 13.172 -4.66 -2.301 1 79.31 6 PHE B C 1
ATOM 1505 O O . PHE B 1 6 ? 12.281 -4.27 -3.061 1 79.31 6 PHE B O 1
ATOM 1512 N N . VAL B 1 7 ? 14.117 -3.9 -1.909 1 78.75 7 VAL B N 1
ATOM 1513 C CA . VAL B 1 7 ? 14.336 -2.574 -2.475 1 78.75 7 VAL B CA 1
ATOM 1514 C C . VAL B 1 7 ? 15.438 -2.641 -3.533 1 78.75 7 VAL B C 1
ATOM 1516 O O . VAL B 1 7 ? 16.578 -2.998 -3.23 1 78.75 7 VAL B O 1
ATOM 1519 N N . VAL B 1 8 ? 15.078 -2.387 -4.723 1 81.44 8 VAL B N 1
ATOM 1520 C CA . VAL B 1 8 ? 15.945 -2.58 -5.879 1 81.44 8 VAL B CA 1
ATOM 1521 C C . VAL B 1 8 ? 16.156 -1.249 -6.598 1 81.44 8 VAL B C 1
ATOM 1523 O O . VAL B 1 8 ? 15.227 -0.446 -6.715 1 81.44 8 VAL B O 1
ATOM 1526 N N . PRO B 1 9 ? 17.328 -1.02 -7.023 1 83.56 9 PRO B N 1
ATOM 1527 C CA . PRO B 1 9 ? 17.562 0.225 -7.762 1 83.56 9 PRO B CA 1
ATOM 1528 C C . PRO B 1 9 ? 16.781 0.281 -9.078 1 83.56 9 PRO B C 1
ATOM 1530 O O . PRO B 1 9 ? 16.609 -0.748 -9.734 1 83.56 9 PRO B O 1
ATOM 1533 N N . GLY B 1 10 ? 16.438 1.497 -9.469 1 85.75 10 GLY B N 1
ATOM 1534 C CA . GLY B 1 10 ? 15.727 1.71 -10.719 1 85.75 10 GLY B CA 1
ATOM 1535 C C . GLY B 1 10 ? 14.227 1.796 -10.539 1 85.75 10 GLY B C 1
ATOM 1536 O O . GLY B 1 10 ? 13.734 1.947 -9.414 1 85.75 10 GLY B O 1
ATOM 1537 N N . LYS B 1 11 ? 13.469 1.775 -11.625 1 86.5 11 LYS B N 1
ATOM 1538 C CA . LYS B 1 11 ? 12.016 1.898 -11.633 1 86.5 11 LYS B CA 1
ATOM 1539 C C . LYS B 1 11 ? 11.352 0.544 -11.859 1 86.5 11 LYS B C 1
ATOM 1541 O O . LYS B 1 11 ? 12 -0.408 -12.297 1 86.5 11 LYS B O 1
ATOM 1546 N N . CYS B 1 12 ? 10.141 0.458 -11.547 1 90.88 12 CYS B N 1
ATOM 1547 C CA . CYS B 1 12 ? 9.359 -0.742 -11.828 1 90.88 12 CYS B CA 1
ATOM 1548 C C . CYS B 1 12 ? 9.461 -1.123 -13.297 1 90.88 12 CYS B C 1
ATOM 1550 O O . CYS B 1 12 ? 9.555 -0.251 -14.164 1 90.88 12 CYS B O 1
ATOM 1552 N N . ALA B 1 13 ? 9.422 -2.436 -13.484 1 87.06 13 ALA B N 1
ATOM 1553 C CA . ALA B 1 13 ? 9.422 -2.965 -14.852 1 87.06 13 ALA B CA 1
ATOM 1554 C C . ALA B 1 13 ? 8.234 -2.432 -15.648 1 87.06 13 ALA B C 1
ATOM 1556 O O . ALA B 1 13 ? 7.148 -2.223 -15.094 1 87.06 13 ALA B O 1
ATOM 1557 N N . SER B 1 14 ? 8.523 -2.283 -16.891 1 87.38 14 SER B N 1
ATOM 1558 C CA . SER B 1 14 ? 7.438 -1.891 -17.797 1 87.38 14 SER B CA 1
ATOM 1559 C C . SER B 1 14 ? 6.582 -3.09 -18.188 1 87.38 14 SER B C 1
ATOM 1561 O O . SER B 1 14 ? 7.098 -4.082 -18.703 1 87.38 14 SER B O 1
ATOM 1563 N N . VAL B 1 15 ? 5.383 -3.088 -17.797 1 93.94 15 VAL B N 1
ATOM 1564 C CA . VAL B 1 15 ? 4.43 -4.133 -18.156 1 93.94 15 VAL B CA 1
ATOM 1565 C C . VAL B 1 15 ? 3.281 -3.529 -18.969 1 93.94 15 VAL B C 1
ATOM 1567 O O . VAL B 1 15 ? 2.887 -2.383 -18.734 1 93.94 15 VAL B O 1
ATOM 1570 N N . ASP B 1 16 ? 2.893 -4.234 -19.984 1 95 16 ASP B N 1
ATOM 1571 C CA . ASP B 1 16 ? 1.735 -3.785 -20.75 1 95 16 ASP B CA 1
ATOM 1572 C C . ASP B 1 16 ? 0.438 -4.031 -19.984 1 95 16 ASP B C 1
ATOM 1574 O O . ASP B 1 16 ? -0.308 -4.961 -20.297 1 95 16 ASP B O 1
ATOM 1578 N N . ARG B 1 17 ? 0.053 -3.203 -19.172 1 94.44 17 ARG B N 1
ATOM 1579 C CA . ARG B 1 17 ? -1.073 -3.369 -18.266 1 94.44 17 ARG B CA 1
ATOM 1580 C C . ARG B 1 17 ? -2.395 -3.404 -19.031 1 94.44 17 ARG B C 1
ATOM 1582 O O . ARG B 1 17 ? -3.324 -4.113 -18.641 1 94.44 17 ARG B O 1
ATOM 1589 N N . ASN B 1 18 ? -2.432 -2.65 -20.031 1 96.31 18 ASN B N 1
ATOM 1590 C CA . ASN B 1 18 ? -3.658 -2.648 -20.828 1 96.31 18 ASN B CA 1
ATOM 1591 C C . ASN B 1 18 ? -3.924 -4.012 -21.453 1 96.31 18 ASN B C 1
ATOM 1593 O O . ASN B 1 18 ? -5.047 -4.516 -21.406 1 96.31 18 ASN B O 1
ATOM 1597 N N . LYS B 1 19 ? -2.932 -4.555 -22.016 1 96.94 19 LYS B N 1
ATOM 1598 C CA . LYS B 1 19 ? -3.062 -5.887 -22.609 1 96.94 19 LYS B CA 1
ATOM 1599 C C . LYS B 1 19 ? -3.447 -6.918 -21.547 1 96.94 19 LYS B C 1
ATOM 1601 O O . LYS B 1 19 ? -4.367 -7.711 -21.75 1 96.94 19 LYS B O 1
ATOM 1606 N N . LEU B 1 20 ? -2.76 -6.883 -20.469 1 96.56 20 LEU B N 1
ATOM 1607 C CA . LEU B 1 20 ? -3.018 -7.848 -19.406 1 96.56 20 LEU B CA 1
ATOM 1608 C C . LEU B 1 20 ? -4.434 -7.688 -18.859 1 96.56 20 LEU B C 1
ATOM 1610 O O . LEU B 1 20 ? -5.105 -8.68 -18.562 1 96.56 20 LEU B O 1
ATOM 1614 N N . TRP B 1 21 ? -4.852 -6.445 -18.734 1 96.06 21 TRP B N 1
ATOM 1615 C CA . TRP B 1 21 ? -6.191 -6.141 -18.25 1 96.06 21 TRP B CA 1
ATOM 1616 C C . TRP B 1 21 ? -7.254 -6.711 -19.172 1 96.06 21 TRP B C 1
ATOM 1618 O O . TRP B 1 21 ? -8.211 -7.344 -18.719 1 96.06 21 TRP B O 1
ATOM 1628 N N . ALA B 1 22 ? -7.055 -6.57 -20.406 1 96.38 22 ALA B N 1
ATOM 1629 C CA . ALA B 1 22 ? -7.992 -7.059 -21.422 1 96.38 22 ALA B CA 1
ATOM 1630 C C . ALA B 1 22 ? -8.062 -8.578 -21.406 1 96.38 22 ALA B C 1
ATOM 1632 O O . ALA B 1 22 ? -9.117 -9.164 -21.672 1 96.38 22 ALA B O 1
ATOM 1633 N N . GLU B 1 23 ? -7.023 -9.203 -21.109 1 95.06 23 GLU B N 1
ATOM 1634 C CA . GLU B 1 23 ? -6.957 -10.656 -21.094 1 95.06 23 GLU B CA 1
ATOM 1635 C C . GLU B 1 23 ? -7.613 -11.219 -19.828 1 95.06 23 GLU B C 1
ATOM 1637 O O . GLU B 1 23 ? -8.281 -12.25 -19.875 1 95.06 23 GLU B O 1
ATOM 1642 N N . GLN B 1 24 ? -7.391 -10.555 -18.75 1 93.44 24 GLN B N 1
ATOM 1643 C CA . GLN B 1 24 ? -7.84 -11.094 -17.469 1 93.44 24 GLN B CA 1
ATOM 1644 C C . GLN B 1 24 ? -9.328 -10.844 -17.25 1 93.44 24 GLN B C 1
ATOM 1646 O O . GLN B 1 24 ? -10.008 -11.625 -16.578 1 93.44 24 GLN B O 1
ATOM 1651 N N . THR B 1 25 ? -9.859 -9.711 -17.766 1 94 25 THR B N 1
ATOM 1652 C CA . THR B 1 25 ? -11.195 -9.242 -17.422 1 94 25 THR B CA 1
ATOM 1653 C C . THR B 1 25 ? -12.25 -10.281 -17.797 1 94 25 THR B C 1
ATOM 1655 O O . THR B 1 25 ? -13.078 -10.664 -16.969 1 94 25 THR B O 1
ATOM 1658 N N . PRO B 1 26 ? -12.195 -10.898 -18.969 1 94.5 26 PRO B N 1
ATOM 1659 C CA . PRO B 1 26 ? -13.211 -11.883 -19.328 1 94.5 26 PRO B CA 1
ATOM 1660 C C . PRO B 1 26 ? -13 -13.227 -18.625 1 94.5 26 PRO B C 1
ATOM 1662 O O . PRO B 1 26 ? -13.891 -14.086 -18.656 1 94.5 26 PRO B O 1
ATOM 1665 N N . ASN B 1 27 ? -11.891 -13.398 -17.969 1 95.69 27 ASN B N 1
ATOM 1666 C CA . ASN B 1 27 ? -11.539 -14.711 -17.438 1 95.69 27 ASN B CA 1
ATOM 1667 C C . ASN B 1 27 ? -11.531 -14.703 -15.906 1 95.69 27 ASN B C 1
ATOM 1669 O O . ASN B 1 27 ? -11.008 -15.617 -15.281 1 95.69 27 ASN B O 1
ATOM 1673 N N . ARG B 1 28 ? -12.047 -13.703 -15.273 1 95.31 28 ARG B N 1
ATOM 1674 C CA . ARG B 1 28 ? -12 -13.547 -13.82 1 95.31 28 ARG B CA 1
ATOM 1675 C C . ARG B 1 28 ? -12.695 -14.719 -13.133 1 95.31 28 ARG B C 1
ATOM 1677 O O . ARG B 1 28 ? -12.219 -15.211 -12.102 1 95.31 28 ARG B O 1
ATOM 1684 N N . ASN B 1 29 ? -13.758 -15.156 -13.727 1 96.06 29 ASN B N 1
ATOM 1685 C CA . ASN B 1 29 ? -14.445 -16.312 -13.148 1 96.06 29 ASN B CA 1
ATOM 1686 C C . ASN B 1 29 ? -13.562 -17.547 -13.156 1 96.06 29 ASN B C 1
ATOM 1688 O O . ASN B 1 29 ? -13.594 -18.344 -12.211 1 96.06 29 ASN B O 1
ATOM 1692 N N . SER B 1 30 ? -12.844 -17.688 -14.219 1 96.62 30 SER B N 1
ATOM 1693 C CA . SER B 1 30 ? -11.977 -18.844 -14.344 1 96.62 30 SER B CA 1
ATOM 1694 C C . SER B 1 30 ? -10.836 -18.797 -13.336 1 96.62 30 SER B C 1
ATOM 1696 O O . SER B 1 30 ? -10.234 -19.828 -13.031 1 96.62 30 SER B O 1
ATOM 1698 N N . TYR B 1 31 ? -10.523 -17.656 -12.867 1 97.62 31 TYR B N 1
ATOM 1699 C CA . TYR B 1 31 ? -9.43 -17.516 -11.914 1 97.62 31 TYR B CA 1
ATOM 1700 C C . TYR B 1 31 ? -9.859 -17.969 -10.516 1 97.62 31 TYR B C 1
ATOM 1702 O O . TYR B 1 31 ? -9.023 -18.297 -9.672 1 97.62 31 TYR B O 1
ATOM 1710 N N . ALA B 1 32 ? -11.148 -17.922 -10.266 1 97.81 32 ALA B N 1
ATOM 1711 C CA . ALA B 1 32 ? -11.664 -18.312 -8.961 1 97.81 32 ALA B CA 1
ATOM 1712 C C . ALA B 1 32 ? -11.227 -19.734 -8.594 1 97.81 32 ALA B C 1
ATOM 1714 O O . ALA B 1 32 ? -10.867 -20.516 -9.477 1 97.81 32 ALA B O 1
ATOM 1715 N N . GLY B 1 33 ? -11.211 -20.031 -7.301 1 97.88 33 GLY B N 1
ATOM 1716 C CA . GLY B 1 33 ? -10.797 -21.344 -6.805 1 97.88 33 GLY B CA 1
ATOM 1717 C C . GLY B 1 33 ? -9.523 -21.297 -5.992 1 97.88 33 GLY B C 1
ATOM 1718 O O . GLY B 1 33 ? -9.156 -20.234 -5.457 1 97.88 33 GLY B O 1
ATOM 1719 N N . VAL B 1 34 ? -8.891 -22.438 -5.91 1 98.19 34 VAL B N 1
ATOM 1720 C CA . VAL B 1 34 ? -7.766 -22.578 -5 1 98.19 34 VAL B CA 1
ATOM 1721 C C . VAL B 1 34 ? -6.453 -22.453 -5.773 1 98.19 34 VAL B C 1
ATOM 1723 O O . VAL B 1 34 ? -6.312 -23.016 -6.863 1 98.19 34 VAL B O 1
ATOM 1726 N N . TRP B 1 35 ? -5.57 -21.719 -5.227 1 98.56 35 TRP B N 1
ATOM 1727 C CA . TRP B 1 35 ? -4.203 -21.578 -5.727 1 98.56 35 TRP B CA 1
ATOM 1728 C C . TRP B 1 35 ? -3.191 -21.797 -4.609 1 98.56 35 TRP B C 1
ATOM 1730 O O . TRP B 1 35 ? -3.293 -21.188 -3.541 1 98.56 35 TRP B O 1
ATOM 1740 N N . TYR B 1 36 ? -2.213 -22.656 -4.859 1 98.62 36 TYR B N 1
ATOM 1741 C CA . TYR B 1 36 ? -1.078 -22.859 -3.965 1 98.62 36 TYR B CA 1
ATOM 1742 C C . TYR B 1 36 ? 0.119 -22.031 -4.398 1 98.62 36 TYR B C 1
ATOM 1744 O O . TYR B 1 36 ? 0.482 -22.016 -5.578 1 98.62 36 TYR B O 1
ATOM 1752 N N . GLN B 1 37 ? 0.656 -21.328 -3.418 1 98.69 37 GLN B N 1
ATOM 1753 C CA . GLN B 1 37 ? 1.868 -20.594 -3.77 1 98.69 37 GLN B CA 1
ATOM 1754 C C . GLN B 1 37 ? 3.039 -21.547 -3.996 1 98.69 37 GLN B C 1
ATOM 1756 O O . GLN B 1 37 ? 3.381 -22.344 -3.115 1 98.69 37 GLN B O 1
ATOM 1761 N N . PHE B 1 38 ? 3.637 -21.5 -5.141 1 98.44 38 PHE B N 1
ATOM 1762 C CA . PHE B 1 38 ? 4.77 -22.359 -5.488 1 98.44 38 PHE B CA 1
ATOM 1763 C C . PHE B 1 38 ? 6.086 -21.672 -5.133 1 98.44 38 PHE B C 1
ATOM 1765 O O . PHE B 1 38 ? 6.98 -22.297 -4.562 1 98.44 38 PHE B O 1
ATOM 1772 N N . ALA B 1 39 ? 6.141 -20.406 -5.473 1 98.12 39 ALA B N 1
ATOM 1773 C CA . ALA B 1 39 ? 7.344 -19.625 -5.219 1 98.12 39 ALA B CA 1
ATOM 1774 C C . ALA B 1 39 ? 7.031 -18.125 -5.203 1 98.12 39 ALA B C 1
ATOM 1776 O O . ALA B 1 39 ? 5.992 -17.703 -5.707 1 98.12 39 ALA B O 1
ATOM 1777 N N . LEU B 1 40 ? 7.926 -17.359 -4.574 1 97.56 40 LEU B N 1
ATOM 1778 C CA . LEU B 1 40 ? 7.84 -15.898 -4.586 1 97.56 40 LEU B CA 1
ATOM 1779 C C . LEU B 1 40 ? 9.219 -15.273 -4.418 1 97.56 40 LEU B C 1
ATOM 1781 O O . LEU B 1 40 ? 10.172 -15.953 -4.035 1 97.56 40 LEU B O 1
ATOM 1785 N N . THR B 1 41 ? 9.336 -14.055 -4.801 1 95.25 41 THR B N 1
ATOM 1786 C CA . THR B 1 41 ? 10.477 -13.273 -4.348 1 95.25 41 THR B CA 1
ATOM 1787 C C . THR B 1 41 ? 10.25 -12.75 -2.93 1 95.25 41 THR B C 1
ATOM 1789 O O . THR B 1 41 ? 9.109 -12.656 -2.475 1 95.25 41 THR B O 1
ATOM 1792 N N . ASN B 1 42 ? 11.32 -12.453 -2.232 1 90.69 42 ASN B N 1
ATOM 1793 C CA . ASN B 1 42 ? 11.188 -12.016 -0.848 1 90.69 42 ASN B CA 1
ATOM 1794 C C . ASN B 1 42 ? 10.117 -10.938 -0.703 1 90.69 42 ASN B C 1
ATOM 1796 O O . ASN B 1 42 ? 10.102 -9.969 -1.465 1 90.69 42 ASN B O 1
ATOM 1800 N N . ASN B 1 43 ? 9.273 -11.172 0.272 1 91.75 43 ASN B N 1
ATOM 1801 C CA . ASN B 1 43 ? 8.148 -10.281 0.556 1 91.75 43 ASN B CA 1
ATOM 1802 C C . ASN B 1 43 ? 7.918 -10.141 2.057 1 91.75 43 ASN B C 1
ATOM 1804 O O . ASN B 1 43 ? 7.246 -10.977 2.668 1 91.75 43 ASN B O 1
ATOM 1808 N N . PRO B 1 44 ? 8.383 -9.055 2.639 1 86.62 44 PRO B N 1
ATOM 1809 C CA . PRO B 1 44 ? 8.242 -8.883 4.086 1 86.62 44 PRO B CA 1
ATOM 1810 C C . PRO B 1 44 ? 6.797 -8.609 4.508 1 86.62 44 PRO B C 1
ATOM 1812 O O . PRO B 1 44 ? 6.48 -8.664 5.699 1 86.62 44 PRO B O 1
ATOM 1815 N N . TYR B 1 45 ? 5.887 -8.414 3.611 1 87.81 45 TYR B N 1
ATOM 1816 C CA . TYR B 1 45 ? 4.496 -8.094 3.918 1 87.81 45 TYR B CA 1
ATOM 1817 C C . TYR B 1 45 ? 3.646 -9.359 3.973 1 87.81 45 TYR B C 1
ATOM 1819 O O . TYR B 1 45 ? 2.502 -9.328 4.43 1 87.81 45 TYR B O 1
ATOM 1827 N N . GLN B 1 46 ? 4.184 -10.422 3.447 1 91.81 46 GLN B N 1
ATOM 1828 C CA . GLN B 1 46 ? 3.465 -11.695 3.516 1 91.81 46 GLN B CA 1
ATOM 1829 C C . GLN B 1 46 ? 3.674 -12.375 4.867 1 91.81 46 GLN B C 1
ATOM 1831 O O . GLN B 1 46 ? 4.785 -12.805 5.18 1 91.81 46 GLN B O 1
ATOM 1836 N N . LEU B 1 47 ? 2.611 -12.617 5.594 1 89.81 47 LEU B N 1
ATOM 1837 C CA . LEU B 1 47 ? 2.695 -13.109 6.965 1 89.81 47 LEU B CA 1
ATOM 1838 C C . LEU B 1 47 ? 2.693 -14.641 6.992 1 89.81 47 LEU B C 1
ATOM 1840 O O . LEU B 1 47 ? 3.16 -15.242 7.957 1 89.81 47 LEU B O 1
ATOM 1844 N N . ILE B 1 48 ? 2.088 -15.234 5.953 1 95.19 48 ILE B N 1
ATOM 1845 C CA . ILE B 1 48 ? 2.092 -16.688 5.844 1 95.19 48 ILE B CA 1
ATOM 1846 C C . ILE B 1 48 ? 3.34 -17.156 5.09 1 95.19 48 ILE B C 1
ATOM 1848 O O . ILE B 1 48 ? 3.607 -16.688 3.979 1 95.19 48 ILE B O 1
ATOM 1852 N N . GLU B 1 49 ? 4.039 -18.125 5.609 1 94.56 49 GLU B N 1
ATOM 1853 C CA . GLU B 1 49 ? 5.348 -18.484 5.078 1 94.56 49 GLU B CA 1
ATOM 1854 C C . GLU B 1 49 ? 5.297 -19.844 4.383 1 94.56 49 GLU B C 1
ATOM 1856 O O . GLU B 1 49 ? 5.914 -20.031 3.334 1 94.56 49 GLU B O 1
ATOM 1861 N N . LYS B 1 50 ? 4.688 -20.781 5.027 1 97.44 50 LYS B N 1
ATOM 1862 C CA . LYS B 1 50 ? 4.609 -22.141 4.504 1 97.44 50 LYS B CA 1
ATOM 1863 C C . LYS B 1 50 ? 3.162 -22.547 4.238 1 97.44 50 LYS B C 1
ATOM 1865 O O . LYS B 1 50 ? 2.238 -21.984 4.836 1 97.44 50 LYS B O 1
ATOM 1870 N N . CYS B 1 51 ? 3.031 -23.516 3.332 1 98.62 51 CYS B N 1
ATOM 1871 C CA . CYS B 1 51 ? 1.719 -24.078 3.049 1 98.62 51 CYS B CA 1
ATOM 1872 C C . CYS B 1 51 ? 0.728 -23 2.645 1 98.62 51 CYS B C 1
ATOM 1874 O O . CYS B 1 51 ? -0.43 -23.031 3.064 1 98.62 51 CYS B O 1
ATOM 1876 N N . VAL B 1 52 ? 1.233 -22 1.915 1 98.56 52 VAL B N 1
ATOM 1877 C CA . VAL B 1 52 ? 0.398 -20.875 1.502 1 98.56 52 VAL B CA 1
ATOM 1878 C C . VAL B 1 52 ? -0.666 -21.359 0.518 1 98.56 52 VAL B C 1
ATOM 1880 O O . VAL B 1 52 ? -0.342 -21.812 -0.583 1 98.56 52 VAL B O 1
ATOM 1883 N N . ARG B 1 53 ? -1.854 -21.25 0.86 1 98.62 53 ARG B N 1
ATOM 1884 C CA . ARG B 1 53 ? -3.037 -21.672 0.116 1 98.62 53 ARG B CA 1
ATOM 1885 C C . ARG B 1 53 ? -4.059 -20.547 0.024 1 98.62 53 ARG B C 1
ATOM 1887 O O . ARG B 1 53 ? -4.527 -20.031 1.047 1 98.62 53 ARG B O 1
ATOM 1894 N N . ASN B 1 54 ? -4.422 -20.141 -1.158 1 98.62 54 ASN B N 1
ATOM 1895 C CA . ASN B 1 54 ? -5.348 -19.031 -1.388 1 98.62 54 ASN B CA 1
ATOM 1896 C C . ASN B 1 54 ? -6.633 -19.5 -2.061 1 98.62 54 ASN B C 1
ATOM 1898 O O . ASN B 1 54 ? -6.586 -20.188 -3.082 1 98.62 54 ASN B O 1
ATOM 1902 N N . GLU B 1 55 ? -7.688 -19.172 -1.516 1 98.56 55 GLU B N 1
ATOM 1903 C CA . GLU B 1 55 ? -9 -19.422 -2.115 1 98.56 55 GLU B CA 1
ATOM 1904 C C . GLU B 1 55 ? -9.633 -18.125 -2.607 1 98.56 55 GLU B C 1
ATOM 1906 O O . GLU B 1 55 ? -9.836 -17.188 -1.827 1 98.56 55 GLU B O 1
ATOM 1911 N N . TYR B 1 56 ? -9.898 -18.094 -3.846 1 98.19 56 TYR B N 1
ATOM 1912 C CA . TYR B 1 56 ? -10.516 -16.938 -4.473 1 98.19 56 TYR B CA 1
ATOM 1913 C C . TYR B 1 56 ? -11.977 -17.203 -4.805 1 98.19 56 TYR B C 1
ATOM 1915 O O . TYR B 1 56 ? -12.305 -18.234 -5.391 1 98.19 56 TYR B O 1
ATOM 1923 N N . SER B 1 57 ? -12.805 -16.297 -4.477 1 97.62 57 SER B N 1
ATOM 1924 C CA . SER B 1 57 ? -14.188 -16.25 -4.938 1 97.62 57 SER B CA 1
ATOM 1925 C C . SER B 1 57 ? -14.492 -14.938 -5.641 1 97.62 57 SER B C 1
ATOM 1927 O O . SER B 1 57 ? -14.195 -13.859 -5.117 1 97.62 57 SER B O 1
ATOM 1929 N N . PHE B 1 58 ? -15.109 -15.062 -6.781 1 97.31 58 PHE B N 1
ATOM 1930 C CA . PHE B 1 58 ? -15.477 -13.875 -7.547 1 97.31 58 PHE B CA 1
ATOM 1931 C C . PHE B 1 58 ? -16.953 -13.547 -7.363 1 97.31 58 PHE B C 1
ATOM 1933 O O . PHE B 1 58 ? -17.812 -14.398 -7.578 1 97.31 58 PHE B O 1
ATOM 1940 N N . ASP B 1 59 ? -17.219 -12.336 -7.031 1 96.06 59 ASP B N 1
ATOM 1941 C CA . ASP B 1 59 ? -18.609 -11.977 -6.738 1 96.06 59 ASP B CA 1
ATOM 1942 C C . ASP B 1 59 ? -19.203 -11.148 -7.871 1 96.06 59 ASP B C 1
ATOM 1944 O O . ASP B 1 59 ? -20.281 -10.562 -7.711 1 96.06 59 ASP B O 1
ATOM 1948 N N . GLY B 1 60 ? -18.578 -11.031 -8.961 1 95.19 60 GLY B N 1
ATOM 1949 C CA . GLY B 1 60 ? -19.047 -10.242 -10.094 1 95.19 60 GLY B CA 1
ATOM 1950 C C . GLY B 1 60 ? -18.344 -8.906 -10.219 1 95.19 60 GLY B C 1
ATOM 1951 O O . GLY B 1 60 ? -18.375 -8.273 -11.281 1 95.19 60 GLY B O 1
ATOM 1952 N N . LYS B 1 61 ? -17.719 -8.43 -9.156 1 94.19 61 LYS B N 1
ATOM 1953 C CA . LYS B 1 61 ? -17.047 -7.129 -9.164 1 94.19 61 LYS B CA 1
ATOM 1954 C C . LYS B 1 61 ? -15.602 -7.254 -8.688 1 94.19 61 LYS B C 1
ATOM 1956 O O . LYS B 1 61 ? -14.719 -6.547 -9.18 1 94.19 61 LYS B O 1
ATOM 1961 N N . GLN B 1 62 ? -15.414 -8.133 -7.758 1 96.31 62 GLN B N 1
ATOM 1962 C CA . GLN B 1 62 ? -14.109 -8.32 -7.125 1 96.31 62 GLN B CA 1
ATOM 1963 C C . GLN B 1 62 ? -13.938 -9.75 -6.625 1 96.31 62 GLN B C 1
ATOM 1965 O O . GLN B 1 62 ? -14.898 -10.523 -6.602 1 96.31 62 GLN B O 1
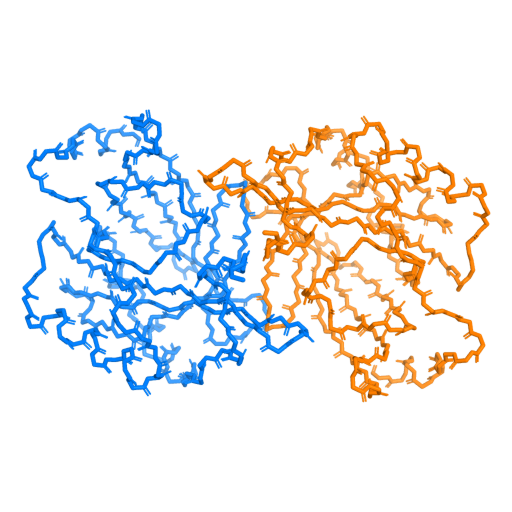ATOM 1970 N N . PHE B 1 63 ? -12.711 -10.062 -6.262 1 97.56 63 PHE B N 1
ATOM 1971 C CA . PHE B 1 63 ? -12.438 -11.328 -5.598 1 97.56 63 PHE B CA 1
ATOM 1972 C C . PHE B 1 63 ? -12.406 -11.156 -4.086 1 97.56 63 PHE B C 1
ATOM 1974 O O . PHE B 1 63 ? -11.875 -10.164 -3.58 1 97.56 63 PHE B O 1
ATOM 1981 N N . VAL B 1 64 ? -13.008 -12.125 -3.457 1 97.56 64 VAL B N 1
ATOM 1982 C CA . VAL B 1 64 ? -12.758 -12.336 -2.035 1 97.56 64 VAL B CA 1
ATOM 1983 C C . VAL B 1 64 ? -11.727 -13.445 -1.848 1 97.56 64 VAL B C 1
ATOM 1985 O O . VAL B 1 64 ? -11.82 -14.5 -2.482 1 97.56 64 VAL B O 1
ATOM 1988 N N . ILE B 1 65 ? -10.75 -13.156 -0.999 1 98.38 65 ILE B N 1
ATOM 1989 C CA . ILE B 1 65 ? -9.633 -14.078 -0.827 1 98.38 65 ILE B CA 1
ATOM 1990 C C . ILE B 1 65 ? -9.625 -14.609 0.605 1 98.38 65 ILE B C 1
ATOM 1992 O O . ILE B 1 65 ? -9.797 -13.844 1.558 1 98.38 65 ILE B O 1
ATOM 1996 N N . LYS B 1 66 ? -9.5 -15.812 0.773 1 98.44 66 LYS B N 1
ATOM 1997 C CA . LYS B 1 66 ? -9.109 -16.453 2.023 1 98.44 66 LYS B CA 1
ATOM 1998 C C . LYS B 1 66 ? -7.754 -17.141 1.887 1 98.44 66 LYS B C 1
ATOM 2000 O O . LYS B 1 66 ? -7.621 -18.125 1.146 1 98.44 66 LYS B O 1
ATOM 2005 N N . SER B 1 67 ? -6.762 -16.641 2.559 1 98.38 67 SER B N 1
ATOM 2006 C CA . SER B 1 67 ? -5.43 -17.25 2.555 1 98.38 67 SER B CA 1
ATOM 2007 C C . SER B 1 67 ? -5.145 -17.969 3.867 1 98.38 67 SER B C 1
ATOM 2009 O O . SER B 1 67 ? -5.441 -17.438 4.945 1 98.38 67 SER B O 1
ATOM 2011 N N . THR B 1 68 ? -4.566 -19.141 3.793 1 98.62 68 THR B N 1
ATOM 2012 C CA . THR B 1 68 ? -4.207 -19.906 4.984 1 98.62 68 THR B CA 1
ATOM 2013 C C . THR B 1 68 ? -2.818 -20.531 4.832 1 98.62 68 THR B C 1
ATOM 2015 O O . THR B 1 68 ? -2.33 -20.703 3.715 1 98.62 68 THR B O 1
ATOM 2018 N N . GLY B 1 69 ? -2.207 -20.844 5.93 1 98.56 69 GLY B N 1
ATOM 2019 C CA . GLY B 1 69 ? -0.908 -21.484 6 1 98.56 69 GLY B CA 1
ATOM 2020 C C . GLY B 1 69 ? -0.246 -21.359 7.359 1 98.56 69 GLY B C 1
ATOM 2021 O O . GLY B 1 69 ? -0.928 -21.234 8.375 1 98.56 69 GLY B O 1
ATOM 2022 N N . ILE B 1 70 ? 1.079 -21.516 7.305 1 97.25 70 ILE B N 1
ATOM 2023 C CA . ILE B 1 70 ? 1.854 -21.469 8.539 1 97.25 70 ILE B CA 1
ATOM 2024 C C . ILE B 1 70 ? 2.682 -20.188 8.578 1 97.25 70 ILE B C 1
ATOM 2026 O O . ILE B 1 70 ? 3.438 -19.891 7.652 1 97.25 70 ILE B O 1
ATOM 2030 N N . ALA B 1 71 ? 2.551 -19.469 9.656 1 93.81 71 ALA B N 1
ATOM 2031 C CA . ALA B 1 71 ? 3.273 -18.219 9.828 1 93.81 71 ALA B CA 1
ATOM 2032 C C . ALA B 1 71 ? 4.703 -18.469 10.297 1 93.81 71 ALA B C 1
ATOM 2034 O O . ALA B 1 71 ? 5.094 -19.609 10.531 1 93.81 71 ALA B O 1
ATOM 2035 N N . TYR B 1 72 ? 5.426 -17.375 10.375 1 87.69 72 TYR B N 1
ATOM 2036 C CA . TYR B 1 72 ? 6.836 -17.438 10.742 1 87.69 72 TYR B CA 1
ATOM 2037 C C . TYR B 1 72 ? 7.012 -18.031 12.133 1 87.69 72 TYR B C 1
ATOM 2039 O O . TYR B 1 72 ? 8.008 -18.719 12.398 1 87.69 72 TYR B O 1
ATOM 2047 N N . ASP B 1 73 ? 6.094 -17.828 12.961 1 88.19 73 ASP B N 1
ATOM 2048 C CA . ASP B 1 73 ? 6.199 -18.312 14.328 1 88.19 73 ASP B CA 1
ATOM 2049 C C . ASP B 1 73 ? 5.766 -19.781 14.43 1 88.19 73 ASP B C 1
ATOM 2051 O O . ASP B 1 73 ? 5.746 -20.344 15.523 1 88.19 73 ASP B O 1
ATOM 2055 N N . GLY B 1 74 ? 5.324 -20.344 13.336 1 92.69 74 GLY B N 1
ATOM 2056 C CA . GLY B 1 74 ? 4.969 -21.75 13.305 1 92.69 74 GLY B CA 1
ATOM 2057 C C . GLY B 1 74 ? 3.479 -21.984 13.477 1 92.69 74 GLY B C 1
ATOM 2058 O O . GLY B 1 74 ? 3.006 -23.125 13.328 1 92.69 74 GLY B O 1
ATOM 2059 N N . ASN B 1 75 ? 2.752 -20.938 13.719 1 95.06 75 ASN B N 1
ATOM 2060 C CA . ASN B 1 75 ? 1.321 -21.078 13.961 1 95.06 75 ASN B CA 1
ATOM 2061 C C . ASN B 1 75 ? 0.524 -21.016 12.664 1 95.06 75 ASN B C 1
ATOM 2063 O O . ASN B 1 75 ? 0.923 -20.344 11.719 1 95.06 75 ASN B O 1
ATOM 2067 N N . LEU B 1 76 ? -0.584 -21.781 12.656 1 97.25 76 LEU B N 1
ATOM 2068 C CA . LEU B 1 76 ? -1.538 -21.656 11.562 1 97.25 76 LEU B CA 1
ATOM 2069 C C . LEU B 1 76 ? -2.15 -20.25 11.539 1 97.25 76 LEU B C 1
ATOM 2071 O O . LEU B 1 76 ? -2.473 -19.703 12.586 1 97.25 76 LEU B O 1
ATOM 2075 N N . LEU B 1 77 ? -2.287 -19.75 10.312 1 96.25 77 LEU B N 1
ATOM 2076 C CA . LEU B 1 77 ? -2.814 -18.406 10.172 1 96.25 77 LEU B CA 1
ATOM 2077 C C . LEU B 1 77 ? -3.803 -18.312 9.016 1 96.25 77 LEU B C 1
ATOM 2079 O O . LEU B 1 77 ? -3.57 -18.891 7.953 1 96.25 77 LEU B O 1
ATOM 2083 N N . LYS B 1 78 ? -4.887 -17.703 9.227 1 98.06 78 LYS B N 1
ATOM 2084 C CA . LYS B 1 78 ? -5.855 -17.328 8.195 1 98.06 78 LYS B CA 1
ATOM 2085 C C . LYS B 1 78 ? -5.863 -15.812 7.977 1 98.06 78 LYS B C 1
ATOM 2087 O O . LYS B 1 78 ? -5.84 -15.039 8.938 1 98.06 78 LYS B O 1
ATOM 2092 N N . ARG B 1 79 ? -5.902 -15.414 6.742 1 96.19 79 ARG B N 1
ATOM 2093 C CA . ARG B 1 79 ? -6.027 -14.008 6.375 1 96.19 79 ARG B CA 1
ATOM 2094 C C . ARG B 1 79 ? -7.152 -13.797 5.367 1 96.19 79 ARG B C 1
ATOM 2096 O O . ARG B 1 79 ? -7.344 -14.617 4.469 1 96.19 79 ARG B O 1
ATOM 2103 N N . ASN B 1 80 ? -7.828 -12.727 5.527 1 96.94 80 ASN B N 1
ATOM 2104 C CA . ASN B 1 80 ? -8.859 -12.32 4.578 1 96.94 80 ASN B CA 1
ATOM 2105 C C . ASN B 1 80 ? -8.383 -11.164 3.693 1 96.94 80 ASN B C 1
ATOM 2107 O O . ASN B 1 80 ? -7.789 -10.203 4.184 1 96.94 80 ASN B O 1
ATOM 2111 N N . GLY B 1 81 ? -8.656 -11.328 2.453 1 97.31 81 GLY B N 1
ATOM 2112 C CA . GLY B 1 81 ? -8.227 -10.305 1.512 1 97.31 81 GLY B CA 1
ATOM 2113 C C . GLY B 1 81 ? -9.234 -10.047 0.409 1 97.31 81 GLY B C 1
ATOM 2114 O O . GLY B 1 81 ? -10.297 -10.672 0.375 1 97.31 81 GLY B O 1
ATOM 2115 N N . LYS B 1 82 ? -8.891 -9.102 -0.432 1 96.94 82 LYS B N 1
ATOM 2116 C CA . LYS B 1 82 ? -9.648 -8.758 -1.627 1 96.94 82 LYS B CA 1
ATOM 2117 C C . LYS B 1 82 ? -8.727 -8.438 -2.797 1 96.94 82 LYS B C 1
ATOM 2119 O O . LYS B 1 82 ? -7.59 -7.996 -2.596 1 96.94 82 LYS B O 1
ATOM 2124 N N . LEU B 1 83 ? -9.18 -8.742 -3.881 1 96.94 83 LEU B N 1
ATOM 2125 C CA . LEU B 1 83 ? -8.617 -8.328 -5.16 1 96.94 83 LEU B CA 1
ATOM 2126 C C . LEU B 1 83 ? -9.656 -7.586 -5.996 1 96.94 83 LEU B C 1
ATOM 2128 O O . LEU B 1 83 ? -10.672 -8.164 -6.387 1 96.94 83 LEU B O 1
ATOM 2132 N N . TYR B 1 84 ? -9.414 -6.289 -6.254 1 95.25 84 TYR B N 1
ATOM 2133 C CA . TYR B 1 84 ? -10.438 -5.473 -6.891 1 95.25 84 TYR B CA 1
ATOM 2134 C C . TYR B 1 84 ? -9.82 -4.512 -7.902 1 95.25 84 TYR B C 1
ATOM 2136 O O . TYR B 1 84 ? -8.617 -4.246 -7.863 1 95.25 84 TYR B O 1
ATOM 2144 N N . PRO B 1 85 ? -10.688 -4.066 -8.859 1 95.12 85 PRO B N 1
ATOM 2145 C CA . PRO B 1 85 ? -10.18 -3.082 -9.812 1 95.12 85 PRO B CA 1
ATOM 2146 C C . PRO B 1 85 ? -9.672 -1.811 -9.141 1 95.12 85 PRO B C 1
ATOM 2148 O O . PRO B 1 85 ? -10.273 -1.339 -8.172 1 95.12 85 PRO B O 1
ATOM 2151 N N . ASN B 1 86 ? -8.617 -1.303 -9.625 1 93.38 86 ASN B N 1
ATOM 2152 C CA . ASN B 1 86 ? -8.039 -0.078 -9.086 1 93.38 86 ASN B CA 1
ATOM 2153 C C . ASN B 1 86 ? -9.062 1.048 -9.023 1 93.38 86 ASN B C 1
ATOM 2155 O O . ASN B 1 86 ? -9.789 1.287 -9.992 1 93.38 86 ASN B O 1
ATOM 2159 N N . PRO B 1 87 ? -9.047 1.743 -8.008 1 90.25 87 PRO B N 1
ATOM 2160 C CA . PRO B 1 87 ? -10.102 2.742 -7.82 1 90.25 87 PRO B CA 1
ATOM 2161 C C . PRO B 1 87 ? -9.961 3.932 -8.766 1 90.25 87 PRO B C 1
ATOM 2163 O O . PRO B 1 87 ? -10.898 4.723 -8.914 1 90.25 87 PRO B O 1
ATOM 2166 N N . PHE B 1 88 ? -8.859 4.09 -9.375 1 93.12 88 PHE B N 1
ATOM 2167 C CA . PHE B 1 88 ? -8.648 5.215 -10.281 1 93.12 88 PHE B CA 1
ATOM 2168 C C . PHE B 1 88 ? -8.898 4.793 -11.727 1 93.12 88 PHE B C 1
ATOM 2170 O O . PHE B 1 88 ? -8.656 5.57 -12.656 1 93.12 88 PHE B O 1
ATOM 2177 N N . GLY B 1 89 ? -9.281 3.566 -11.891 1 92.25 89 GLY B N 1
ATOM 2178 C CA . GLY B 1 89 ? -9.547 3.08 -13.234 1 92.25 89 GLY B CA 1
ATOM 2179 C C . GLY B 1 89 ? -8.297 2.627 -13.961 1 92.25 89 GLY B C 1
ATOM 2180 O O . GLY B 1 89 ? -8.32 2.418 -15.18 1 92.25 89 GLY B O 1
ATOM 2181 N N . GLU B 1 90 ? -7.238 2.502 -13.227 1 92.81 90 GLU B N 1
ATOM 2182 C CA . GLU B 1 90 ? -6.012 1.978 -13.828 1 92.81 90 GLU B CA 1
ATOM 2183 C C . GLU B 1 90 ? -6.168 0.506 -14.203 1 92.81 90 GLU B C 1
ATOM 2185 O O . GLU B 1 90 ? -6.863 -0.243 -13.516 1 92.81 90 GLU B O 1
ATOM 2190 N N . PRO B 1 91 ? -5.473 0.15 -15.266 1 94.44 91 PRO B N 1
ATOM 2191 C CA . PRO B 1 91 ? -5.668 -1.206 -15.781 1 94.44 91 PRO B CA 1
ATOM 2192 C C . PRO B 1 91 ? -4.883 -2.256 -15 1 94.44 91 PRO B C 1
ATOM 2194 O O . PRO B 1 91 ? -4.086 -2.996 -15.586 1 94.44 91 PRO B O 1
ATOM 2197 N N . HIS B 1 92 ? -5.141 -2.342 -13.734 1 94.5 92 HIS B N 1
ATOM 2198 C CA . HIS B 1 92 ? -4.602 -3.383 -12.867 1 94.5 92 HIS B CA 1
ATOM 2199 C C . HIS B 1 92 ? -5.508 -3.621 -11.664 1 94.5 92 HIS B C 1
ATOM 2201 O O . HIS B 1 92 ? -6.398 -2.816 -11.383 1 94.5 92 HIS B O 1
ATOM 2207 N N . LEU B 1 93 ? -5.281 -4.727 -11.078 1 95.75 93 LEU B N 1
ATOM 2208 C CA . LEU B 1 93 ? -5.988 -5.02 -9.836 1 95.75 93 LEU B CA 1
ATOM 2209 C C . LEU B 1 93 ? -5.242 -4.441 -8.633 1 95.75 93 LEU B C 1
ATOM 2211 O O . LEU B 1 93 ? -4.051 -4.129 -8.734 1 95.75 93 LEU B O 1
ATOM 2215 N N . SER B 1 94 ? -5.949 -4.191 -7.555 1 95.25 94 SER B N 1
ATOM 2216 C CA . SER B 1 94 ? -5.395 -3.914 -6.234 1 95.25 94 SER B CA 1
ATOM 2217 C C . SER B 1 94 ? -5.582 -5.102 -5.293 1 95.25 94 SER B C 1
ATOM 2219 O O . SER B 1 94 ? -6.699 -5.594 -5.121 1 95.25 94 SER B O 1
ATOM 2221 N N . ILE B 1 95 ? -4.488 -5.574 -4.734 1 96.88 95 ILE B N 1
ATOM 2222 C CA . ILE B 1 95 ? -4.562 -6.625 -3.725 1 96.88 95 ILE B CA 1
ATOM 2223 C C . ILE B 1 95 ? -4.488 -6.008 -2.33 1 96.88 95 ILE B C 1
ATOM 2225 O O . ILE B 1 95 ? -3.635 -5.16 -2.062 1 96.88 95 ILE B O 1
ATOM 2229 N N . ASP B 1 96 ? -5.414 -6.465 -1.516 1 94.5 96 ASP B N 1
ATOM 2230 C CA . ASP B 1 96 ? -5.59 -5.875 -0.192 1 94.5 96 ASP B CA 1
ATOM 2231 C C . ASP B 1 96 ? -5.922 -6.945 0.846 1 94.5 96 ASP B C 1
ATOM 2233 O O . ASP B 1 96 ? -6.785 -7.793 0.614 1 94.5 96 ASP B O 1
ATOM 2237 N N . TYR B 1 97 ? -5.223 -6.906 1.962 1 94.5 97 TYR B N 1
ATOM 2238 C CA . TYR B 1 97 ? -5.555 -7.781 3.082 1 94.5 97 TYR B CA 1
ATOM 2239 C C . TYR B 1 97 ? -5.934 -6.969 4.316 1 94.5 97 TYR B C 1
ATOM 2241 O O . TYR B 1 97 ? -5.574 -5.793 4.426 1 94.5 97 TYR B O 1
ATOM 2249 N N . GLU B 1 98 ? -6.609 -7.66 5.188 1 91.19 98 GLU B N 1
ATOM 2250 C CA . GLU B 1 98 ? -7 -7.016 6.441 1 91.19 98 GLU B CA 1
ATOM 2251 C C . GLU B 1 98 ? -5.777 -6.531 7.215 1 91.19 98 GLU B C 1
ATOM 2253 O O . GLU B 1 98 ? -4.766 -7.234 7.297 1 91.19 98 GLU B O 1
ATOM 2258 N N . ASN B 1 99 ? -5.848 -5.27 7.738 1 83.5 99 ASN B N 1
ATOM 2259 C CA . ASN B 1 99 ? -4.816 -4.648 8.562 1 83.5 99 ASN B CA 1
ATOM 2260 C C . ASN B 1 99 ? -3.51 -4.477 7.793 1 83.5 99 ASN B C 1
ATOM 2262 O O . ASN B 1 99 ? -2.426 -4.66 8.352 1 83.5 99 ASN B O 1
ATOM 2266 N N . SER B 1 100 ? -3.604 -4.254 6.539 1 88.19 100 SER B N 1
ATOM 2267 C CA . SER B 1 100 ? -2.443 -4.121 5.664 1 88.19 100 SER B CA 1
ATOM 2268 C C . SER B 1 100 ? -2.621 -2.971 4.68 1 88.19 100 SER B C 1
ATOM 2270 O O . SER B 1 100 ? -3.33 -2.004 4.969 1 88.19 100 SER B O 1
ATOM 2272 N N . PHE B 1 101 ? -1.899 -3.021 3.594 1 89.94 101 PHE B N 1
ATOM 2273 C CA . PHE B 1 101 ? -1.979 -2.029 2.527 1 89.94 101 PHE B CA 1
ATOM 2274 C C . PHE B 1 101 ? -2.416 -2.676 1.218 1 89.94 101 PHE B C 1
ATOM 2276 O O . PHE B 1 101 ? -2.277 -3.889 1.042 1 89.94 101 PHE B O 1
ATOM 2283 N N . ALA B 1 102 ? -2.922 -1.83 0.43 1 93.31 102 ALA B N 1
ATOM 2284 C CA . ALA B 1 102 ? -3.275 -2.322 -0.899 1 93.31 102 ALA B CA 1
ATOM 2285 C C . ALA B 1 102 ? -2.184 -1.994 -1.913 1 93.31 102 ALA B C 1
ATOM 2287 O O . ALA B 1 102 ? -1.611 -0.902 -1.888 1 93.31 102 ALA B O 1
ATOM 2288 N N . ALA B 1 103 ? -1.902 -2.943 -2.715 1 93.69 103 ALA B N 1
ATOM 2289 C CA . ALA B 1 103 ? -0.841 -2.771 -3.705 1 93.69 103 ALA B CA 1
ATOM 2290 C C . ALA B 1 103 ? -1.324 -3.156 -5.102 1 93.69 103 ALA B C 1
ATOM 2292 O O . ALA B 1 103 ? -2.195 -4.016 -5.246 1 93.69 103 ALA B O 1
ATOM 2293 N N . PRO B 1 104 ? -0.712 -2.521 -6.07 1 94.25 104 PRO B N 1
ATOM 2294 C CA . PRO B 1 104 ? -1.07 -2.916 -7.434 1 94.25 104 PRO B CA 1
ATOM 2295 C C . PRO B 1 104 ? -0.617 -4.332 -7.777 1 94.25 104 PRO B C 1
ATOM 2297 O O . PRO B 1 104 ? 0.451 -4.766 -7.34 1 94.25 104 PRO B O 1
ATOM 2300 N N . LEU B 1 105 ? -1.415 -5.012 -8.594 1 96.62 105 LEU B N 1
ATOM 2301 C CA . LEU B 1 105 ? -1.119 -6.387 -8.977 1 96.62 105 LEU B CA 1
ATOM 2302 C C . LEU B 1 105 ? -1.595 -6.676 -10.391 1 96.62 105 LEU B C 1
ATOM 2304 O O . LEU B 1 105 ? -2.707 -6.297 -10.766 1 96.62 105 LEU B O 1
ATOM 2308 N N . VAL B 1 106 ? -0.736 -7.297 -11.141 1 96.81 106 VAL B N 1
ATOM 2309 C CA . VAL B 1 106 ? -1.128 -7.766 -12.461 1 96.81 106 VAL B CA 1
ATOM 2310 C C . VAL B 1 106 ? -0.928 -9.273 -12.555 1 96.81 106 VAL B C 1
ATOM 2312 O O . VAL B 1 106 ? -0.01 -9.828 -11.945 1 96.81 106 VAL B O 1
ATOM 2315 N N . ILE B 1 107 ? -1.797 -9.922 -13.234 1 97.62 107 ILE B N 1
ATOM 2316 C CA . ILE B 1 107 ? -1.568 -11.289 -13.68 1 97.62 107 ILE B CA 1
ATOM 2317 C C . ILE B 1 107 ? -0.711 -11.281 -14.945 1 97.62 107 ILE B C 1
ATOM 2319 O O . ILE B 1 107 ? -1.213 -11.023 -16.047 1 97.62 107 ILE B O 1
ATOM 2323 N N . LEU B 1 108 ? 0.478 -11.617 -14.812 1 97.56 108 LEU B N 1
ATOM 2324 C CA . LEU B 1 108 ? 1.448 -11.484 -15.891 1 97.56 108 LEU B CA 1
ATOM 2325 C C . LEU B 1 108 ? 1.248 -12.586 -16.938 1 97.56 108 LEU B C 1
ATOM 2327 O O . LEU B 1 108 ? 1.365 -12.336 -18.141 1 97.56 108 LEU B O 1
ATOM 2331 N N . GLU B 1 109 ? 1.013 -13.812 -16.422 1 97.38 109 GLU B N 1
ATOM 2332 C CA . GLU B 1 109 ? 0.85 -14.992 -17.266 1 97.38 109 GLU B CA 1
ATOM 2333 C C . GLU B 1 109 ? 0.089 -16.094 -16.531 1 97.38 109 GLU B C 1
ATOM 2335 O O . GLU B 1 109 ? 0.3 -16.312 -15.328 1 97.38 109 GLU B O 1
ATOM 2340 N N . THR B 1 110 ? -0.803 -16.703 -17.234 1 98.38 110 THR B N 1
ATOM 2341 C CA . THR B 1 110 ? -1.576 -17.812 -16.656 1 98.38 110 THR B CA 1
ATOM 2342 C C . THR B 1 110 ? -2.312 -18.578 -17.75 1 98.38 110 THR B C 1
ATOM 2344 O O . THR B 1 110 ? -2.596 -18.031 -18.828 1 98.38 110 THR B O 1
ATOM 2347 N N . ASP B 1 111 ? -2.559 -19.812 -17.469 1 97.69 111 ASP B N 1
ATOM 2348 C CA . ASP B 1 111 ? -3.502 -20.547 -18.312 1 97.69 111 ASP B CA 1
ATOM 2349 C C . ASP B 1 111 ? -4.824 -20.781 -17.578 1 97.69 111 ASP B C 1
ATOM 2351 O O . ASP B 1 111 ? -5.68 -21.516 -18.062 1 97.69 111 ASP B O 1
ATOM 2355 N N . TYR B 1 112 ? -4.938 -20.203 -16.359 1 96.88 112 TYR B N 1
ATOM 2356 C CA . TYR B 1 112 ? -6.125 -20.219 -15.508 1 96.88 112 TYR B CA 1
ATOM 2357 C C . TYR B 1 112 ? -6.43 -21.625 -15.016 1 96.88 112 TYR B C 1
ATOM 2359 O O . TYR B 1 112 ? -7.301 -21.828 -14.164 1 96.88 112 TYR B O 1
ATOM 2367 N N . SER B 1 113 ? -5.645 -22.641 -15.453 1 96.56 113 SER B N 1
ATOM 2368 C CA . SER B 1 113 ? -5.969 -24.031 -15.117 1 96.56 113 SER B CA 1
ATOM 2369 C C . SER B 1 113 ? -4.828 -24.688 -14.352 1 96.56 113 SER B C 1
ATOM 2371 O O . SER B 1 113 ? -5.051 -25.609 -13.555 1 96.56 113 SER B O 1
ATOM 2373 N N . ASN B 1 114 ? -3.656 -24.219 -14.625 1 97.69 114 ASN B N 1
ATOM 2374 C CA . ASN B 1 114 ? -2.521 -24.922 -14.023 1 97.69 114 ASN B CA 1
ATOM 2375 C C . ASN B 1 114 ? -1.646 -23.969 -13.211 1 97.69 114 ASN B C 1
ATOM 2377 O O . ASN B 1 114 ? -1.193 -24.328 -12.117 1 97.69 114 ASN B O 1
ATOM 2381 N N . TYR B 1 115 ? -1.403 -22.797 -13.781 1 98.56 115 TYR B N 1
ATOM 2382 C CA . TYR B 1 115 ? -0.446 -21.906 -13.141 1 98.56 115 TYR B CA 1
ATOM 2383 C C . TYR B 1 115 ? -0.863 -20.453 -13.305 1 98.56 115 TYR B C 1
ATOM 2385 O O . TYR B 1 115 ? -1.671 -20.125 -14.18 1 98.56 115 TYR B O 1
ATOM 2393 N N . ALA B 1 116 ? -0.375 -19.594 -12.508 1 98.62 116 ALA B N 1
ATOM 2394 C CA . ALA B 1 116 ? -0.489 -18.141 -12.633 1 98.62 116 ALA B CA 1
ATOM 2395 C C . ALA B 1 116 ? 0.763 -17.438 -12.109 1 98.62 116 ALA B C 1
ATOM 2397 O O . ALA B 1 116 ? 1.293 -17.812 -11.062 1 98.62 116 ALA B O 1
ATOM 2398 N N . CYS B 1 117 ? 1.272 -16.469 -12.805 1 98.5 117 CYS B N 1
ATOM 2399 C CA . CYS B 1 117 ? 2.379 -15.602 -12.422 1 98.5 117 CYS B CA 1
ATOM 2400 C C . CYS B 1 117 ? 1.895 -14.172 -12.195 1 98.5 117 CYS B C 1
ATOM 2402 O O . CYS B 1 117 ? 1.354 -13.539 -13.102 1 98.5 117 CYS B O 1
ATOM 2404 N N . LEU B 1 118 ? 2.096 -13.727 -11.055 1 98.44 118 LEU B N 1
ATOM 2405 C CA . LEU B 1 118 ? 1.624 -12.391 -10.695 1 98.44 118 LEU B CA 1
ATOM 2406 C C . LEU B 1 118 ? 2.795 -11.469 -10.359 1 98.44 118 LEU B C 1
ATOM 2408 O O . LEU B 1 118 ? 3.846 -11.938 -9.914 1 98.44 118 LEU B O 1
ATOM 2412 N N . TYR B 1 119 ? 2.586 -10.203 -10.609 1 97.06 119 TYR B N 1
ATOM 2413 C CA . TYR B 1 119 ? 3.648 -9.219 -10.414 1 97.06 119 TYR B CA 1
ATOM 2414 C C . TYR B 1 119 ? 3.104 -7.945 -9.789 1 97.06 119 TYR B C 1
ATOM 2416 O O . TYR B 1 119 ? 2.033 -7.465 -10.172 1 97.06 119 TYR B O 1
ATOM 2424 N N . SER B 1 120 ? 3.756 -7.496 -8.805 1 95.81 120 SER B N 1
ATOM 2425 C CA . SER B 1 120 ? 3.48 -6.23 -8.133 1 95.81 120 SER B CA 1
ATOM 2426 C C . SER B 1 120 ? 4.738 -5.375 -8.031 1 95.81 120 SER B C 1
ATOM 2428 O O . SER B 1 120 ? 5.828 -5.895 -7.781 1 95.81 120 SER B O 1
ATOM 2430 N N . CYS B 1 121 ? 4.555 -4.078 -8.211 1 93.56 121 CYS B N 1
ATOM 2431 C CA . CYS B 1 121 ? 5.711 -3.191 -8.141 1 93.56 121 CYS B CA 1
ATOM 2432 C C . CYS B 1 121 ? 5.301 -1.795 -7.691 1 93.56 121 CYS B C 1
ATOM 2434 O O . CYS B 1 121 ? 4.258 -1.285 -8.102 1 93.56 121 CYS B O 1
ATOM 2436 N N . ILE B 1 122 ? 6.133 -1.173 -6.855 1 87.44 122 ILE B N 1
ATOM 2437 C CA . ILE B 1 122 ? 5.934 0.184 -6.359 1 87.44 122 ILE B CA 1
ATOM 2438 C C . ILE B 1 122 ? 7.219 0.99 -6.531 1 87.44 122 ILE B C 1
ATOM 2440 O O . ILE B 1 122 ? 8.289 0.561 -6.094 1 87.44 122 ILE B O 1
ATOM 2444 N N . ASP B 1 123 ? 7.074 2.158 -7.074 1 84.44 123 ASP B N 1
ATOM 2445 C CA . ASP B 1 123 ? 8.211 3.059 -7.246 1 84.44 123 ASP B CA 1
ATOM 2446 C C . ASP B 1 123 ? 8.383 3.967 -6.031 1 84.44 123 ASP B C 1
ATOM 2448 O O . ASP B 1 123 ? 7.395 4.387 -5.422 1 84.44 123 ASP B O 1
ATOM 2452 N N . TYR B 1 124 ? 9.586 4.312 -5.77 1 79.56 124 TYR B N 1
ATOM 2453 C CA . TYR B 1 124 ? 9.93 5.305 -4.754 1 79.56 124 TYR B CA 1
ATOM 2454 C C . TYR B 1 124 ? 10.414 6.598 -5.398 1 79.56 124 TYR B C 1
ATOM 2456 O O . TYR B 1 124 ? 10.758 6.621 -6.582 1 79.56 124 TYR B O 1
ATOM 2464 N N . ASN B 1 125 ? 10.453 7.688 -4.617 1 78.5 125 ASN B N 1
ATOM 2465 C CA . ASN B 1 125 ? 10.844 9 -5.125 1 78.5 125 ASN B CA 1
ATOM 2466 C C . ASN B 1 125 ? 12.359 9.148 -5.211 1 78.5 125 ASN B C 1
ATOM 2468 O O . ASN B 1 125 ? 12.859 10.188 -5.637 1 78.5 125 ASN B O 1
ATOM 2472 N N . PHE B 1 126 ? 13.203 8.172 -4.832 1 75.12 126 PHE B N 1
ATOM 2473 C CA . PHE B 1 126 ? 14.648 8.328 -4.812 1 75.12 126 PHE B CA 1
ATOM 2474 C C . PHE B 1 126 ? 15.312 7.348 -5.773 1 75.12 126 PHE B C 1
ATOM 2476 O O . PHE B 1 126 ? 16.438 6.914 -5.543 1 75.12 126 PHE B O 1
ATOM 2483 N N . GLY B 1 127 ? 14.602 6.859 -6.781 1 78.62 127 GLY B N 1
ATOM 2484 C CA . GLY B 1 127 ? 15.18 6.059 -7.844 1 78.62 127 GLY B CA 1
ATOM 2485 C C . GLY B 1 127 ? 15.219 4.578 -7.52 1 78.62 127 GLY B C 1
ATOM 2486 O O . GLY B 1 127 ? 15.984 3.824 -8.133 1 78.62 127 GLY B O 1
ATOM 2487 N N . TYR B 1 128 ? 14.531 4.172 -6.531 1 82.19 128 TYR B N 1
ATOM 2488 C CA . TYR B 1 128 ? 14.414 2.768 -6.152 1 82.19 128 TYR B CA 1
ATOM 2489 C C . TYR B 1 128 ? 12.969 2.293 -6.27 1 82.19 128 TYR B C 1
ATOM 2491 O O . TYR B 1 128 ? 12.047 3.104 -6.422 1 82.19 128 TYR B O 1
ATOM 2499 N N . HIS B 1 129 ? 12.805 1.014 -6.273 1 86.44 129 HIS B N 1
ATOM 2500 C CA . HIS B 1 129 ? 11.477 0.422 -6.246 1 86.44 129 HIS B CA 1
ATOM 2501 C C . HIS B 1 129 ? 11.469 -0.886 -5.465 1 86.44 129 HIS B C 1
ATOM 2503 O O . HIS B 1 129 ? 12.523 -1.418 -5.125 1 86.44 129 HIS B O 1
ATOM 2509 N N . SER B 1 130 ? 10.305 -1.298 -5.109 1 87.38 130 SER B N 1
ATOM 2510 C CA . SER B 1 130 ? 10.07 -2.645 -4.598 1 87.38 130 SER B CA 1
ATOM 2511 C C . SER B 1 130 ? 9.18 -3.447 -5.539 1 87.38 130 SER B C 1
ATOM 2513 O O . SER B 1 130 ? 8.156 -2.943 -6.012 1 87.38 130 SER B O 1
ATOM 2515 N N . ASP B 1 131 ? 9.617 -4.641 -5.828 1 91.75 131 ASP B N 1
ATOM 2516 C CA . ASP B 1 131 ? 8.75 -5.508 -6.617 1 91.75 131 ASP B CA 1
ATOM 2517 C C . ASP B 1 131 ? 8.594 -6.875 -5.961 1 91.75 131 ASP B C 1
ATOM 2519 O O . ASP B 1 131 ? 9.445 -7.297 -5.18 1 91.75 131 ASP B O 1
ATOM 2523 N N . PHE B 1 132 ? 7.469 -7.531 -6.262 1 95.12 132 PHE B N 1
ATOM 2524 C CA . PHE B 1 132 ? 7.066 -8.828 -5.727 1 95.12 132 PHE B CA 1
ATOM 2525 C C . PHE B 1 132 ? 6.488 -9.711 -6.824 1 95.12 132 PHE B C 1
ATOM 2527 O O . PHE B 1 132 ? 5.543 -9.32 -7.512 1 95.12 132 PHE B O 1
ATOM 2534 N N . SER B 1 133 ? 7.078 -10.836 -6.875 1 96.81 133 SER B N 1
ATOM 2535 C CA . SER B 1 133 ? 6.676 -11.797 -7.898 1 96.81 133 SER B CA 1
ATOM 2536 C C . SER B 1 133 ? 6.188 -13.094 -7.273 1 96.81 133 SER B C 1
ATOM 2538 O O . SER B 1 133 ? 6.754 -13.57 -6.285 1 96.81 133 SER B O 1
ATOM 2540 N N . PHE B 1 134 ? 5.156 -13.641 -7.926 1 98.38 134 PHE B N 1
ATOM 2541 C CA . PHE B 1 134 ? 4.539 -14.844 -7.387 1 98.38 134 PHE B CA 1
ATOM 2542 C C . PHE B 1 134 ? 4.312 -15.875 -8.484 1 98.38 134 PHE B C 1
ATOM 2544 O O . PHE B 1 134 ? 3.926 -15.523 -9.602 1 98.38 134 PHE B O 1
ATOM 2551 N N . ILE B 1 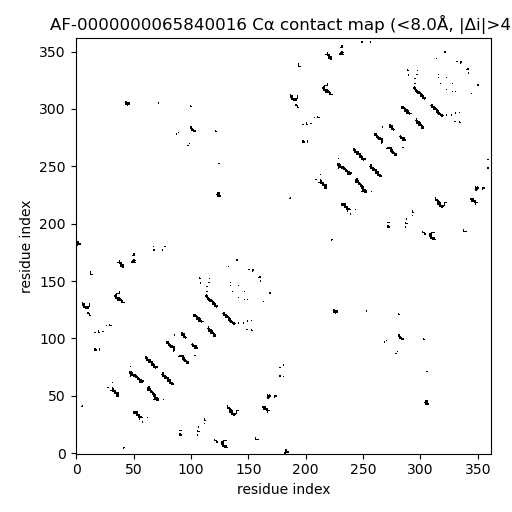135 ? 4.516 -17.078 -8.086 1 98.69 135 ILE B N 1
ATOM 2552 C CA . ILE B 1 135 ? 4.102 -18.203 -8.914 1 98.69 135 ILE B CA 1
ATOM 2553 C C . ILE B 1 135 ? 3.121 -19.078 -8.133 1 98.69 135 ILE B C 1
ATOM 2555 O O . ILE B 1 135 ? 3.424 -19.531 -7.031 1 98.69 135 ILE B O 1
ATOM 2559 N N . PHE B 1 136 ? 2.008 -19.266 -8.75 1 98.69 136 PHE B N 1
ATOM 2560 C CA . PHE B 1 136 ? 0.961 -20.078 -8.125 1 98.69 136 PHE B CA 1
ATOM 2561 C C . PHE B 1 136 ? 0.614 -21.281 -8.992 1 98.69 136 PHE B C 1
ATOM 2563 O O . PHE B 1 136 ? 0.857 -21.266 -10.203 1 98.69 136 PHE B O 1
ATOM 2570 N N . SER B 1 137 ? 0.061 -22.234 -8.312 1 98.38 137 SER B N 1
ATOM 2571 C CA . SER B 1 137 ? -0.366 -23.469 -8.961 1 98.38 137 SER B CA 1
ATOM 2572 C C . SER B 1 137 ? -1.729 -23.922 -8.445 1 98.38 137 SER B C 1
ATOM 2574 O O . SER B 1 137 ? -2.109 -23.609 -7.316 1 98.38 137 SER B O 1
ATOM 2576 N N . ARG B 1 138 ? -2.477 -24.656 -9.25 1 97.75 138 ARG B N 1
ATOM 2577 C CA . ARG B 1 138 ? -3.748 -25.234 -8.828 1 97.75 138 ARG B CA 1
ATOM 2578 C C . ARG B 1 138 ? -3.523 -26.453 -7.941 1 97.75 138 ARG B C 1
ATOM 2580 O O . ARG B 1 138 ? -4.441 -26.906 -7.254 1 97.75 138 ARG B O 1
ATOM 2587 N N . SER B 1 139 ? -2.338 -26.938 -7.961 1 94.44 139 SER B N 1
ATOM 2588 C CA . SER B 1 139 ? -1.96 -28.078 -7.121 1 94.44 139 SER B CA 1
ATOM 2589 C C . SER B 1 139 ? -0.756 -27.734 -6.246 1 94.44 139 SER B C 1
ATOM 2591 O O . SER B 1 139 ? -0.076 -26.734 -6.48 1 94.44 139 SER B O 1
ATOM 2593 N N . ALA B 1 140 ? -0.492 -28.641 -5.305 1 92 140 ALA B N 1
ATOM 2594 C CA . ALA B 1 140 ? 0.617 -28.391 -4.391 1 92 140 ALA B CA 1
ATOM 2595 C C . ALA B 1 140 ? 1.959 -28.547 -5.102 1 92 140 ALA B C 1
ATOM 2597 O O . ALA B 1 140 ? 2.99 -28.094 -4.598 1 92 140 ALA B O 1
ATOM 2598 N N . ASN B 1 141 ? 1.927 -29.172 -6.203 1 90 141 ASN B N 1
ATOM 2599 C CA . ASN B 1 141 ? 3.111 -29.297 -7.043 1 90 141 ASN B CA 1
ATOM 2600 C C . ASN B 1 141 ? 2.887 -28.688 -8.422 1 90 141 ASN B C 1
ATOM 2602 O O . ASN B 1 141 ? 1.772 -28.719 -8.953 1 90 141 ASN B O 1
ATOM 2606 N N . LEU B 1 142 ? 3.904 -28.062 -8.922 1 93.5 142 LEU B N 1
ATOM 2607 C CA . LEU B 1 142 ? 3.83 -27.469 -10.25 1 93.5 142 LEU B CA 1
ATOM 2608 C C . LEU B 1 142 ? 4.84 -28.109 -11.195 1 93.5 142 LEU B C 1
ATOM 2610 O O . LEU B 1 142 ? 6.027 -28.203 -10.875 1 93.5 142 LEU B O 1
ATOM 2614 N N . ALA B 1 143 ? 4.367 -28.5 -12.352 1 95.19 143 ALA B N 1
ATOM 2615 C CA . ALA B 1 143 ? 5.246 -29.094 -13.352 1 95.19 143 ALA B CA 1
ATOM 2616 C C . ALA B 1 143 ? 6.285 -28.094 -13.836 1 95.19 143 ALA B C 1
ATOM 2618 O O . ALA B 1 143 ? 5.992 -26.906 -13.969 1 95.19 143 ALA B O 1
ATOM 2619 N N . ASP B 1 144 ? 7.383 -28.578 -14.203 1 96.25 144 ASP B N 1
ATOM 2620 C CA . ASP B 1 144 ? 8.523 -27.75 -14.594 1 96.25 144 ASP B CA 1
ATOM 2621 C C . ASP B 1 144 ? 8.172 -26.875 -15.789 1 96.25 144 ASP B C 1
ATOM 2623 O O . ASP B 1 144 ? 8.672 -25.75 -15.906 1 96.25 144 ASP B O 1
ATOM 2627 N N . GLN B 1 145 ? 7.41 -27.406 -16.656 1 97.5 145 GLN B N 1
ATOM 2628 C CA . GLN B 1 145 ? 7.086 -26.641 -17.844 1 97.5 145 GLN B CA 1
ATOM 2629 C C . GLN B 1 145 ? 6.383 -25.328 -17.5 1 97.5 145 GLN B C 1
ATOM 2631 O O . GLN B 1 145 ? 6.586 -24.312 -18.156 1 97.5 145 GLN B O 1
ATOM 2636 N N . TYR B 1 146 ? 5.535 -25.391 -16.5 1 97.75 146 TYR B N 1
ATOM 2637 C CA . TYR B 1 146 ? 4.797 -24.203 -16.109 1 97.75 146 TYR B CA 1
ATOM 2638 C C . TYR B 1 146 ? 5.699 -23.234 -15.344 1 97.75 146 TYR B C 1
ATOM 2640 O O . TYR B 1 146 ? 5.543 -22.016 -15.453 1 97.75 146 TYR B O 1
ATOM 2648 N N . VAL B 1 147 ? 6.66 -23.781 -14.578 1 97.19 147 VAL B N 1
ATOM 2649 C CA . VAL B 1 147 ? 7.664 -22.938 -13.93 1 97.19 147 VAL B CA 1
ATOM 2650 C C . VAL B 1 147 ? 8.438 -22.156 -14.977 1 97.19 147 VAL B C 1
ATOM 2652 O O . VAL B 1 147 ? 8.633 -20.938 -14.836 1 97.19 147 VAL B O 1
ATOM 2655 N N . LYS B 1 148 ? 8.812 -22.812 -16 1 97.5 148 LYS B N 1
ATOM 2656 C CA . LYS B 1 148 ? 9.578 -22.188 -17.078 1 97.5 148 LYS B CA 1
ATOM 2657 C C . LYS B 1 148 ? 8.766 -21.094 -17.766 1 97.5 148 LYS B C 1
ATOM 2659 O O . LYS B 1 148 ? 9.32 -20.062 -18.188 1 97.5 148 LYS B O 1
ATOM 2664 N N . LYS B 1 149 ? 7.5 -21.344 -17.938 1 98.12 149 LYS B N 1
ATOM 2665 C CA . LYS B 1 149 ? 6.637 -20.344 -18.547 1 98.12 149 LYS B CA 1
ATOM 2666 C C . LYS B 1 149 ? 6.602 -19.062 -17.688 1 98.12 149 LYS B C 1
ATOM 2668 O O . LYS B 1 149 ? 6.699 -17.953 -18.219 1 98.12 149 LYS B O 1
ATOM 2673 N N . CYS B 1 150 ? 6.469 -19.25 -16.422 1 98.25 150 CYS B N 1
ATOM 2674 C CA . CYS B 1 150 ? 6.473 -18.094 -15.531 1 98.25 150 CYS B CA 1
ATOM 2675 C C . CYS B 1 150 ? 7.824 -17.406 -15.547 1 98.25 150 CYS B C 1
ATOM 2677 O O . CYS B 1 150 ? 7.891 -16.172 -15.641 1 98.25 150 CYS B O 1
ATOM 2679 N N . GLU B 1 151 ? 8.898 -18.188 -15.477 1 97.38 151 GLU B N 1
ATOM 2680 C CA . GLU B 1 151 ? 10.234 -17.594 -15.508 1 97.38 151 GLU B CA 1
ATOM 2681 C C . GLU B 1 151 ? 10.453 -16.766 -16.766 1 97.38 151 GLU B C 1
ATOM 2683 O O . GLU B 1 151 ? 11.016 -15.68 -16.719 1 97.38 151 GLU B O 1
ATOM 2688 N N . ALA B 1 152 ? 10.055 -17.312 -17.859 1 97.94 152 ALA B N 1
ATOM 2689 C CA . ALA B 1 152 ? 10.18 -16.594 -19.125 1 97.94 152 ALA B CA 1
ATOM 2690 C C . ALA B 1 152 ? 9.398 -15.281 -19.094 1 97.94 152 ALA B C 1
ATOM 2692 O O . ALA B 1 152 ? 9.883 -14.258 -19.578 1 97.94 152 ALA B O 1
ATOM 2693 N N . ALA B 1 153 ? 8.195 -15.32 -18.594 1 97.62 153 ALA B N 1
ATOM 2694 C CA . ALA B 1 153 ? 7.375 -14.117 -18.484 1 97.62 153 ALA B CA 1
ATOM 2695 C C . ALA B 1 153 ? 8.062 -13.055 -17.641 1 97.62 153 ALA B C 1
ATOM 2697 O O . ALA B 1 153 ? 8.086 -11.875 -18.016 1 97.62 153 ALA B O 1
ATOM 2698 N N . PHE B 1 154 ? 8.633 -13.398 -16.531 1 97.06 154 PHE B N 1
ATOM 2699 C CA . PHE B 1 154 ? 9.32 -12.469 -15.648 1 97.06 154 PHE B CA 1
ATOM 2700 C C . PHE B 1 154 ? 10.594 -11.938 -16.312 1 97.06 154 PHE B C 1
ATOM 2702 O O . PHE B 1 154 ? 10.906 -10.758 -16.188 1 97.06 154 PHE B O 1
ATOM 2709 N N . LYS B 1 155 ? 11.359 -12.812 -16.953 1 96.44 155 LYS B N 1
ATOM 2710 C CA . LYS B 1 155 ? 12.562 -12.391 -17.672 1 96.44 155 LYS B CA 1
ATOM 2711 C C . LYS B 1 155 ? 12.227 -11.359 -18.734 1 96.44 155 LYS B C 1
ATOM 2713 O O . LYS B 1 155 ? 12.992 -10.414 -18.953 1 96.44 155 LYS B O 1
ATOM 2718 N N . ASN B 1 156 ? 11.133 -11.547 -19.344 1 96.38 156 ASN B N 1
ATOM 2719 C CA . ASN B 1 156 ? 10.703 -10.648 -20.406 1 96.38 156 ASN B CA 1
ATOM 2720 C C . ASN B 1 156 ? 10.508 -9.227 -19.891 1 96.38 156 ASN B C 1
ATOM 2722 O O . ASN B 1 156 ? 10.562 -8.266 -20.656 1 96.38 156 ASN B O 1
ATOM 2726 N N . ILE B 1 157 ? 10.266 -9.102 -18.641 1 94.56 157 ILE B N 1
ATOM 2727 C CA . ILE B 1 157 ? 10.102 -7.762 -18.078 1 94.56 157 ILE B CA 1
ATOM 2728 C C . ILE B 1 157 ? 11.297 -7.422 -17.188 1 94.56 157 ILE B C 1
ATOM 2730 O O . ILE B 1 157 ? 11.211 -6.531 -16.344 1 94.56 157 ILE B O 1
ATOM 2734 N N . ASN B 1 158 ? 12.312 -8.195 -17.266 1 91.69 158 ASN B N 1
ATOM 2735 C CA . ASN B 1 158 ? 13.609 -7.953 -16.656 1 91.69 158 ASN B CA 1
ATOM 2736 C C . ASN B 1 158 ? 13.555 -8.156 -15.141 1 91.69 158 ASN B C 1
ATOM 2738 O O . ASN B 1 158 ? 14.188 -7.41 -14.383 1 91.69 158 ASN B O 1
ATOM 2742 N N . VAL B 1 159 ? 12.742 -9.016 -14.727 1 92 159 VAL B N 1
ATOM 2743 C CA . VAL B 1 159 ? 12.766 -9.445 -13.328 1 92 159 VAL B CA 1
ATOM 2744 C C . VAL B 1 159 ? 13.797 -10.555 -13.148 1 92 159 VAL B C 1
ATOM 2746 O O . VAL B 1 159 ? 13.852 -11.5 -13.945 1 92 159 VAL B O 1
ATOM 2749 N N . ASP B 1 160 ? 14.586 -10.422 -12.156 1 91.5 160 ASP B N 1
ATOM 2750 C CA . ASP B 1 160 ? 15.602 -11.422 -11.844 1 91.5 160 ASP B CA 1
ATOM 2751 C C . ASP B 1 160 ? 14.984 -12.664 -11.219 1 91.5 160 ASP B C 1
ATOM 2753 O O . ASP B 1 160 ? 14.68 -12.68 -10.023 1 91.5 160 ASP B O 1
ATOM 2757 N N . THR B 1 161 ? 14.945 -13.75 -11.906 1 94.56 161 THR B N 1
ATOM 2758 C CA . THR B 1 161 ? 14.227 -14.945 -11.461 1 94.56 161 THR B CA 1
ATOM 2759 C C . THR B 1 161 ? 15.062 -15.727 -10.445 1 94.56 161 THR B C 1
ATOM 2761 O O . THR B 1 161 ? 14.547 -16.641 -9.789 1 94.56 161 THR B O 1
ATOM 2764 N N . THR B 1 162 ? 16.359 -15.391 -10.25 1 94.19 162 THR B N 1
ATOM 2765 C CA . THR B 1 162 ? 17.172 -16.062 -9.258 1 94.19 162 THR B CA 1
ATOM 2766 C C . THR B 1 162 ? 16.75 -15.672 -7.848 1 94.19 162 THR B C 1
ATOM 2768 O O . THR B 1 162 ? 17.172 -16.312 -6.871 1 94.19 162 THR B O 1
ATOM 2771 N N . ARG B 1 163 ? 15.891 -14.695 -7.773 1 93.44 163 ARG B N 1
ATOM 2772 C CA . ARG B 1 163 ? 15.438 -14.211 -6.477 1 93.44 163 ARG B CA 1
ATOM 2773 C C . ARG B 1 163 ? 14.305 -15.078 -5.93 1 93.44 163 ARG B C 1
ATOM 2775 O O . ARG B 1 163 ? 13.914 -14.945 -4.77 1 93.44 163 ARG B O 1
ATOM 2782 N N . PHE B 1 164 ? 13.766 -15.969 -6.738 1 96.31 164 PHE B N 1
ATOM 2783 C CA . PHE B 1 164 ? 12.625 -16.766 -6.305 1 96.31 164 PHE B CA 1
ATOM 2784 C C . PHE B 1 164 ? 13.031 -17.766 -5.238 1 96.31 164 PHE B C 1
ATOM 2786 O O . PHE B 1 164 ? 14.102 -18.391 -5.34 1 96.31 164 PHE B O 1
ATOM 2793 N N . VAL B 1 165 ? 12.234 -17.891 -4.328 1 96.31 165 VAL B N 1
ATOM 2794 C CA . VAL B 1 165 ? 12.344 -18.922 -3.303 1 96.31 165 VAL B CA 1
ATOM 2795 C C . VAL B 1 165 ? 11.102 -19.812 -3.332 1 96.31 165 VAL B C 1
ATOM 2797 O O . VAL B 1 165 ? 9.977 -19.312 -3.322 1 96.31 165 VAL B O 1
ATOM 2800 N N . LYS B 1 166 ? 11.344 -21.047 -3.369 1 96.81 166 LYS B N 1
ATOM 2801 C CA . LYS B 1 166 ? 10.234 -22 -3.369 1 96.81 166 LYS B CA 1
ATOM 2802 C C . LYS B 1 166 ? 9.516 -22 -2.021 1 96.81 166 LYS B C 1
A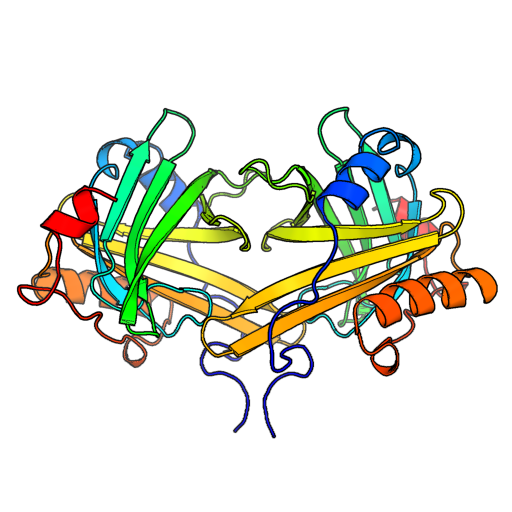TOM 2804 O O . LYS B 1 166 ? 10.156 -21.969 -0.971 1 96.81 166 LYS B O 1
ATOM 2809 N N . THR B 1 167 ? 8.211 -22 -2.107 1 97.62 167 THR B N 1
ATOM 2810 C CA . THR B 1 167 ? 7.398 -22.094 -0.9 1 97.62 167 THR B CA 1
ATOM 2811 C C . THR B 1 167 ? 7.199 -23.547 -0.495 1 97.62 167 THR B C 1
ATOM 2813 O O . THR B 1 167 ? 6.879 -24.391 -1.333 1 97.62 167 THR B O 1
ATOM 2816 N N . VAL B 1 168 ? 7.398 -23.859 0.757 1 97.25 168 VAL B N 1
ATOM 2817 C CA . VAL B 1 168 ? 7.172 -25.219 1.253 1 97.25 168 VAL B CA 1
ATOM 2818 C C . VAL B 1 168 ? 5.715 -25.609 1.033 1 97.25 168 VAL B C 1
ATOM 2820 O O . VAL B 1 168 ? 4.801 -24.891 1.441 1 97.25 168 VAL B O 1
ATOM 2823 N N . GLN B 1 169 ? 5.48 -26.719 0.378 1 97.75 169 GLN B N 1
ATOM 2824 C CA . GLN B 1 169 ? 4.18 -27.328 0.108 1 97.75 169 GLN B CA 1
ATOM 2825 C C . GLN B 1 169 ? 4.25 -28.844 0.218 1 97.75 169 GLN B C 1
ATOM 2827 O O . GLN B 1 169 ? 5.336 -29.422 0.311 1 97.75 169 GLN B O 1
ATOM 2832 N N . GLY B 1 170 ? 3.09 -29.484 0.218 1 94.88 170 GLY B N 1
ATOM 2833 C CA . GLY B 1 170 ? 3.086 -30.938 0.107 1 94.88 170 GLY B CA 1
ATOM 2834 C C . GLY B 1 170 ? 2.521 -31.625 1.334 1 94.88 170 GLY B C 1
ATOM 2835 O O . GLY B 1 170 ? 1.7 -31.047 2.053 1 94.88 170 GLY B O 1
ATOM 2836 N N . SER B 1 171 ? 2.961 -32.781 1.49 1 92.69 171 SER B N 1
ATOM 2837 C CA . SER B 1 171 ? 2.324 -33.688 2.438 1 92.69 171 SER B CA 1
ATOM 2838 C C . SER B 1 171 ? 2.516 -33.219 3.875 1 92.69 171 SER B C 1
ATOM 2840 O O . SER B 1 171 ? 1.755 -33.594 4.766 1 92.69 171 SER B O 1
ATOM 2842 N N . SER B 1 172 ? 3.471 -32.406 4.129 1 94.81 172 SER B N 1
ATOM 2843 C CA . SER B 1 172 ? 3.697 -31.906 5.484 1 94.81 172 SER B CA 1
ATOM 2844 C C . SER B 1 172 ? 2.73 -30.781 5.828 1 94.81 172 SER B C 1
ATOM 2846 O O . SER B 1 172 ? 2.65 -30.344 6.984 1 94.81 172 SER B O 1
ATOM 2848 N N . CYS B 1 173 ? 1.98 -30.328 4.84 1 98 173 CYS B N 1
ATOM 2849 C CA . CYS B 1 173 ? 1.059 -29.219 5.051 1 98 173 CYS B CA 1
ATOM 2850 C C . CYS B 1 173 ? -0.289 -29.719 5.559 1 98 173 CYS B C 1
ATOM 2852 O O . CYS B 1 173 ? -0.834 -30.688 5.035 1 98 173 CYS B O 1
ATOM 2854 N N . PRO B 1 174 ? -0.8 -29.062 6.531 1 97.81 174 PRO B N 1
ATOM 2855 C CA . PRO B 1 174 ? -2.088 -29.484 7.09 1 97.81 174 PRO B CA 1
ATOM 2856 C C . PRO B 1 174 ? -3.277 -28.922 6.312 1 97.81 174 PRO B C 1
ATOM 2858 O O . PRO B 1 174 ? -4.129 -28.234 6.887 1 97.81 174 PRO B O 1
ATOM 2861 N N . TYR B 1 175 ? -3.498 -29.281 5.109 1 97.25 175 TYR B N 1
ATOM 2862 C CA . TYR B 1 175 ? -4.496 -28.703 4.215 1 97.25 175 TYR B CA 1
ATOM 2863 C C . TYR B 1 175 ? -5.902 -28.922 4.758 1 97.25 175 TYR B C 1
ATOM 2865 O O . TYR B 1 175 ? -6.766 -28.062 4.637 1 97.25 175 TYR B O 1
ATOM 2873 N N . ASP B 1 176 ? -6.176 -30.094 5.309 1 96.69 176 ASP B N 1
ATOM 2874 C CA . ASP B 1 176 ? -7.512 -30.375 5.824 1 96.69 176 ASP B CA 1
ATOM 2875 C C . ASP B 1 176 ? -7.875 -29.422 6.961 1 96.69 176 ASP B C 1
ATOM 2877 O O . ASP B 1 176 ? -9.008 -28.938 7.039 1 96.69 176 ASP B O 1
ATOM 2881 N N . THR B 1 177 ? -6.906 -29.203 7.809 1 97.56 177 THR B N 1
ATOM 2882 C CA . THR B 1 177 ? -7.125 -28.25 8.883 1 97.56 177 THR B CA 1
ATOM 2883 C C . THR B 1 177 ? -7.297 -26.828 8.328 1 97.56 177 THR B C 1
ATOM 2885 O O . THR B 1 177 ? -8.156 -26.078 8.781 1 97.56 177 THR B O 1
ATOM 2888 N N . GLN B 1 178 ? -6.52 -26.5 7.316 1 97.38 178 GLN B N 1
ATOM 2889 C CA . GLN B 1 178 ? -6.586 -25.172 6.695 1 97.38 178 GLN B CA 1
ATOM 2890 C C . GLN B 1 178 ? -7.965 -24.922 6.105 1 97.38 178 GLN B C 1
ATOM 2892 O O . GLN B 1 178 ? -8.484 -23.797 6.199 1 97.38 178 GLN B O 1
ATOM 2897 N N . LYS B 1 179 ? -8.547 -25.891 5.492 1 95.38 179 LYS B N 1
ATOM 2898 C CA . LYS B 1 179 ? -9.836 -25.766 4.82 1 95.38 179 LYS B CA 1
ATOM 2899 C C . LYS B 1 179 ? -10.953 -25.469 5.82 1 95.38 179 LYS B C 1
ATOM 2901 O O . LYS B 1 179 ? -12.016 -24.969 5.445 1 95.38 179 LYS B O 1
ATOM 2906 N N . THR B 1 180 ? -10.703 -25.719 7.09 1 94.88 180 THR B N 1
ATOM 2907 C CA . THR B 1 180 ? -11.742 -25.547 8.102 1 94.88 180 THR B CA 1
ATOM 2908 C C . THR B 1 180 ? -11.617 -24.188 8.773 1 94.88 180 THR B C 1
ATOM 2910 O O . THR B 1 180 ? -12.461 -23.812 9.586 1 94.88 180 THR B O 1
ATOM 2913 N N . LEU B 1 181 ? -10.555 -23.531 8.508 1 92.31 181 LEU B N 1
ATOM 2914 C CA . LEU B 1 181 ? -10.359 -22.203 9.102 1 92.31 181 LEU B CA 1
ATOM 2915 C C . LEU B 1 181 ? -11.32 -21.188 8.5 1 92.31 181 LEU B C 1
ATOM 2917 O O . LEU B 1 181 ? -11.609 -21.234 7.301 1 92.31 181 LEU B O 1
#

Nearest PDB structures (foldseek):
  1obu-assembly1_B  TM=9.964E-01  e=3.643E-32  Homarus gammarus
  1h91-assembly1_A  TM=9.931E-01  e=6.234E-32  Homarus gammarus
  1s2p-assembly1_B  TM=9.952E-01  e=8.155E-32  Homarus gammarus
  4alo-assembly1_B  TM=9.677E-01  e=1.494E-29  Homarus americanus
  2hzq-assembly1_A  TM=8.210E-01  e=3.216E-12  Homo sapiens

InterPro domains:
  IPR000566 Lipocalin/cytosolic fatty-acid binding domain [PF00061] (32-169)
  IPR003057 Invertebrate colouration protein [PR01273] (24-40)
  IPR003057 Invertebrate colouration protein [PR01273] (42-54)
  IPR003057 Invertebrate colouration protein [PR01273] (55-67)
  IPR003057 Invertebrate colouration protein [PR01273] (107-121)
  IPR003057 Invertebrate colouration protein [PR01273] (129-142)
  IPR003057 Invertebrate colouration protein [PR01273] (159-171)
  IPR012674 Calycin [G3DSA:2.40.128.20] (1-181)
  IPR012674 Calycin [SSF50814] (18-177)
  IPR022271 Lipocalin, ApoD type [PIRSF036893] (4-179)

Radius of gyration: 21.31 Å; Cα contacts (8 Å, |Δi|>4): 799; chains: 2; bounding box: 46×67×46 Å

Secondary structure (DSSP, 8-state):
--S-TTEEES------HHHHHHHHGGGHHHH-EEEEEEEE---TT--EEEEEEEEEEE-SS-EEEEEEEEETTS-EEEEEEEEEE-TT--SSEEEEETTS-EEEEEEEEE-SSSEEEEEEEEE-TTSEEEEEEEEEESSSS--HHHHHHHHHHHHHTT--GGG-EEPP-STTS-HHHHHT-/--S-TTEEESPPP---HHHHHHHHGGGHHHH-EEEEEEEE---TT--EEEEEEEEEEE-SS-EEEEEEEEETTS-EEEEEEEEEE-TT--SSEEEEETTS-EEEEEEEEE-SSSEEEEEEEEE-TTSEEEEEEEEEESSSS--HHHHHHHHHHHHHTT--GGG-EEPP-STTS-HHHHHT-

pLDDT: mean 93.44, std 7.65, range [37.16, 98.69]

Solvent-accessible surface area (backbone atoms only — not comparable to full-atom values): 19101 Å² total; per-residue (Å²): 136,30,56,55,87,43,56,37,82,41,70,57,64,77,68,68,37,62,61,41,37,65,60,45,62,84,40,48,71,56,59,37,42,60,35,22,46,46,29,29,32,69,53,58,74,54,56,56,58,27,39,37,35,36,34,36,43,61,76,87,75,36,33,42,32,44,35,30,24,24,24,84,88,66,45,79,44,76,47,52,33,34,38,31,66,32,90,82,68,49,54,38,34,28,40,34,43,73,97,52,51,31,36,45,33,41,68,75,45,66,74,62,68,56,37,37,22,35,43,28,59,45,64,38,64,81,52,26,17,35,56,41,41,39,34,31,12,59,41,72,67,72,60,65,71,58,52,50,52,43,48,52,57,39,46,73,41,70,44,71,69,84,56,52,41,76,36,55,57,48,88,87,41,63,58,74,63,49,72,70,104,135,35,56,54,87,43,55,37,83,41,69,56,64,78,69,67,37,62,62,41,36,64,61,44,64,85,40,49,71,55,57,37,41,61,37,21,48,45,28,30,33,68,52,58,73,55,55,57,57,29,38,39,36,36,36,36,43,62,76,86,74,37,32,42,33,44,35,29,24,25,23,84,87,66,44,79,43,77,47,52,33,36,39,31,67,31,91,83,68,51,57,37,33,28,40,33,41,71,99,51,49,31,36,44,34,39,67,75,46,66,76,62,69,55,38,38,22,34,43,27,58,45,62,39,64,81,54,27,18,36,56,38,42,38,34,32,12,58,40,73,65,72,59,65,70,58,52,50,52,43,47,51,57,38,45,74,41,70,44,71,68,85,56,50,41,77,35,54,57,47,88,88,39,63,57,75,62,49,72,70,105

Foldseek 3Di:
DPDPPQKFFAFAFDDPLVVLLVVCVVCVQLLFAKKFWFKKFDDPQDFAFARWMWGWDDDPFWIWIWIWHAGPVGDIDIWIWIWGQDPVNDSFIWIGTPPGDIFTKTFQDDPSAFKTKMKTKDDDPPRIIGMMITIITNDQDHDPVVVVVNVVSCVVRPHDPVSMDTHHGDDVTPVVVRVVD/DPPPPQKFFAFAFDDPLVVLLVVCVVCVQLLFAKKFWFKKFDDPQDFAFARWMWGWDDDPFWIWIWIWHAGPVGDIDIWIWIWGQDPVNDSFIWIGTPPGDIFTKTFQDDPSAFKTKMKTKDDDPPRIIGMMITIITNDQDHDVVVVVVNVVSCVVRPHDPVSMDTHHGDDVTPVVVRVVD